Protein AF-A0A6N9A658-F1 (afdb_monomer_lite)

Radius of gyration: 34.64 Å; chains: 1; bounding box: 69×72×117 Å

Secondary structure (DSSP, 8-state):
---HHHHHHHHHHHHHHHHHHHHHHHHHHHHHHHHHHHHHHHHHHHHHHHHHH----HHHHHHHHHHHHHHHHHHHHH-TTS-HHHHHHHHHHHH--HHHHHHHHHHHTS-HHHHHHHHHHHHHHHHTTSEEEEETTTEEEEHHHHHHHHHTT-TTTHHHHHHHHHHHHTTHHHHTT------HHHHHHHHHHHHHHHHHHHHHHHHHHHHH--GGGGS---B-HHHHHHHHHHHHHHHHHHHHHHHHHHHHHHHHHTT-SS------------------------

Structure (mmCIF, N/CA/C/O backbone):
data_AF-A0A6N9A658-F1
#
_entry.id   AF-A0A6N9A658-F1
#
loop_
_atom_site.group_PDB
_atom_site.id
_atom_site.type_symbol
_atom_site.label_atom_id
_atom_site.label_alt_id
_atom_site.label_comp_id
_atom_site.label_asym_id
_atom_site.label_entity_id
_atom_site.label_seq_id
_atom_site.pdbx_PDB_ins_code
_atom_site.Cartn_x
_atom_site.Cartn_y
_atom_site.Cartn_z
_atom_site.occupancy
_atom_site.B_iso_or_equiv
_atom_site.auth_seq_id
_atom_site.auth_comp_id
_atom_site.auth_asym_id
_atom_site.auth_atom_id
_atom_site.pdbx_PDB_model_num
ATOM 1 N N . MET A 1 1 ? -16.869 13.526 83.483 1.00 59.81 1 MET A N 1
ATOM 2 C CA . MET A 1 1 ? -17.747 12.387 83.155 1.00 59.81 1 MET A CA 1
ATOM 3 C C . MET A 1 1 ? -18.056 12.516 81.674 1.00 59.81 1 MET A C 1
ATOM 5 O O . MET A 1 1 ? -18.751 13.449 81.303 1.00 59.81 1 MET A O 1
ATOM 9 N N . PHE A 1 2 ? -17.360 11.738 80.841 1.00 67.31 2 PHE A N 1
ATOM 10 C CA . PHE A 1 2 ? -17.483 11.790 79.380 1.00 67.31 2 PHE A CA 1
ATOM 11 C C . PHE A 1 2 ? -18.810 11.156 78.953 1.00 67.31 2 PHE A C 1
ATOM 13 O O . PHE A 1 2 ? -19.195 10.115 79.482 1.00 67.31 2 PHE A O 1
ATOM 20 N N . ASP A 1 3 ? -19.498 11.812 78.025 1.00 82.94 3 ASP A N 1
ATOM 21 C CA . ASP A 1 3 ? -20.809 11.429 77.500 1.00 82.94 3 ASP A CA 1
ATOM 22 C C . ASP A 1 3 ? -20.651 10.347 76.413 1.00 82.94 3 ASP A C 1
ATOM 24 O O . ASP A 1 3 ? -20.656 10.623 75.213 1.00 82.94 3 ASP A O 1
ATOM 28 N N . LEU A 1 4 ? -20.408 9.111 76.862 1.00 85.38 4 LEU A N 1
ATOM 29 C CA . LEU A 1 4 ? -20.178 7.927 76.022 1.00 85.38 4 LEU A CA 1
ATOM 30 C C . LEU A 1 4 ? -21.356 7.618 75.087 1.00 85.38 4 LEU A C 1
ATOM 32 O O . LEU A 1 4 ? -21.139 7.186 73.955 1.00 85.38 4 LEU A O 1
ATOM 36 N N . ASP A 1 5 ? -22.589 7.886 75.518 1.00 88.25 5 ASP A N 1
ATOM 37 C CA . ASP A 1 5 ? -23.784 7.627 74.709 1.00 88.25 5 ASP A CA 1
ATOM 38 C C . ASP A 1 5 ? -23.833 8.532 73.471 1.00 88.25 5 ASP A C 1
ATOM 40 O O . ASP A 1 5 ? -24.223 8.097 72.381 1.00 88.25 5 ASP A O 1
ATOM 44 N N . ARG A 1 6 ? -23.348 9.774 73.598 1.00 88.00 6 ARG A N 1
ATOM 45 C CA . ARG A 1 6 ? -23.250 10.710 72.475 1.00 88.00 6 ARG A CA 1
ATOM 46 C C . ARG A 1 6 ? -22.205 10.281 71.448 1.00 88.00 6 ARG A C 1
ATOM 48 O O . ARG A 1 6 ? -22.463 10.378 70.249 1.00 88.00 6 ARG A O 1
ATOM 55 N N . GLU A 1 7 ? -21.046 9.788 71.884 1.00 89.62 7 GLU A N 1
ATOM 56 C CA . GLU A 1 7 ? -20.011 9.303 70.960 1.00 89.62 7 GLU A CA 1
ATOM 57 C C . GLU A 1 7 ? -20.434 8.023 70.229 1.00 89.62 7 GLU A C 1
ATOM 59 O O . GLU A 1 7 ? -20.201 7.904 69.024 1.00 89.62 7 GLU A O 1
ATOM 64 N N . VAL A 1 8 ? -21.112 7.096 70.914 1.00 88.88 8 VAL A N 1
ATOM 65 C CA . VAL A 1 8 ? -21.649 5.872 70.294 1.00 88.88 8 VAL A CA 1
ATOM 66 C C . VAL A 1 8 ? -22.730 6.205 69.259 1.00 88.88 8 VAL A C 1
ATOM 68 O O . VAL A 1 8 ? -22.740 5.616 68.174 1.00 88.88 8 VAL A O 1
ATOM 71 N N . GLY A 1 9 ? -23.598 7.184 69.543 1.00 90.81 9 GLY A N 1
ATOM 72 C CA . GLY A 1 9 ? -24.589 7.681 68.583 1.00 90.81 9 GLY A CA 1
ATOM 73 C C . GLY A 1 9 ? -23.950 8.260 67.316 1.00 90.81 9 GLY A C 1
ATOM 74 O O . GLY A 1 9 ? -24.333 7.888 66.207 1.00 90.81 9 GLY A O 1
ATOM 75 N N . LEU A 1 10 ? -22.916 9.096 67.471 1.00 89.44 10 LEU A N 1
ATOM 76 C CA . LEU A 1 10 ? -22.177 9.688 66.346 1.00 89.44 10 LEU A CA 1
ATOM 77 C C . LEU A 1 10 ? -21.436 8.641 65.500 1.00 89.44 10 LEU A C 1
ATOM 79 O O . LEU A 1 10 ? -21.370 8.768 64.275 1.00 89.44 10 LEU A O 1
ATOM 83 N N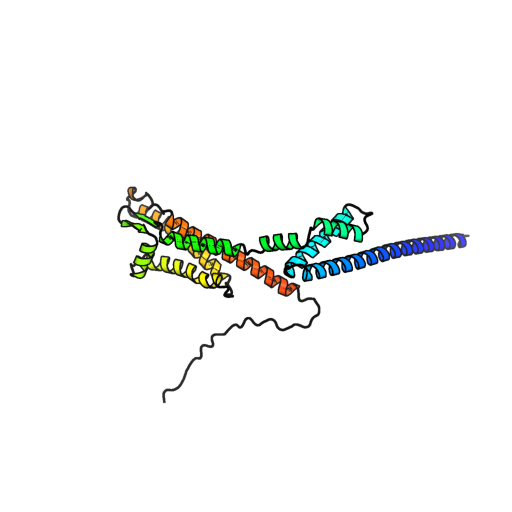 . TRP A 1 11 ? -20.883 7.600 66.129 1.00 92.00 11 TRP A N 1
ATOM 84 C CA . TRP A 1 11 ? -20.252 6.484 65.419 1.00 92.00 11 TRP A CA 1
ATOM 85 C C . TRP A 1 11 ? -21.253 5.686 64.587 1.00 92.00 11 TRP A C 1
ATOM 87 O O . TRP A 1 11 ? -20.975 5.390 63.423 1.00 92.00 11 TRP A O 1
ATOM 97 N N . ARG A 1 12 ? -22.428 5.384 65.152 1.00 92.69 12 ARG A N 1
ATOM 98 C CA . ARG A 1 12 ? -23.497 4.671 64.441 1.00 92.69 12 ARG A CA 1
ATOM 99 C C . ARG A 1 12 ? -23.997 5.471 63.240 1.00 92.69 12 ARG A C 1
ATOM 101 O O . ARG A 1 12 ? -24.069 4.931 62.142 1.00 92.69 12 ARG A O 1
ATOM 108 N N . GLU A 1 13 ? -24.240 6.767 63.416 1.00 90.56 13 GLU A N 1
ATOM 109 C CA . GLU A 1 13 ? -24.708 7.641 62.335 1.00 90.56 13 GLU A CA 1
ATOM 110 C C . GLU A 1 13 ? -23.678 7.762 61.197 1.00 90.56 13 GLU A C 1
ATOM 112 O O . GLU A 1 13 ? -24.029 7.760 60.015 1.00 90.56 13 GLU A O 1
ATOM 117 N N . ARG A 1 14 ? -22.380 7.816 61.531 1.00 90.38 14 ARG A N 1
ATOM 118 C CA . ARG A 1 14 ? -21.306 7.806 60.529 1.00 90.38 14 ARG A CA 1
ATOM 119 C C . ARG A 1 14 ? -21.274 6.484 59.761 1.00 90.38 14 ARG A C 1
ATOM 121 O O . ARG A 1 14 ? -21.151 6.516 58.541 1.00 90.38 14 ARG A O 1
ATOM 128 N N . GLN A 1 15 ? -21.411 5.356 60.457 1.00 91.12 15 GLN A N 1
ATOM 129 C CA . GLN A 1 15 ? -21.421 4.026 59.847 1.00 91.12 15 GLN A CA 1
ATOM 130 C C . GLN A 1 15 ? -22.640 3.817 58.932 1.00 91.12 15 GLN A C 1
ATOM 132 O O . GLN A 1 15 ? -22.510 3.247 57.846 1.00 91.12 15 GLN A O 1
ATOM 137 N N . GLU A 1 16 ? -23.814 4.306 59.329 1.00 91.69 16 GLU A N 1
ATOM 138 C CA . GLU A 1 16 ? -25.026 4.268 58.504 1.00 91.69 16 GLU A CA 1
ATOM 139 C C . GLU A 1 16 ? -24.868 5.126 57.242 1.00 91.69 16 GLU A C 1
ATOM 141 O O . GLU A 1 16 ? -25.140 4.645 56.140 1.00 91.69 16 GLU A O 1
ATOM 146 N N . ARG A 1 17 ? -24.321 6.347 57.357 1.00 89.00 17 ARG A N 1
ATOM 147 C CA . ARG A 1 17 ? -24.034 7.194 56.184 1.00 89.00 17 ARG A CA 1
ATOM 148 C C . ARG A 1 17 ? -23.035 6.554 55.226 1.00 89.00 17 ARG A C 1
ATOM 150 O O . ARG A 1 17 ? -23.269 6.575 54.022 1.00 89.00 17 ARG A O 1
ATOM 157 N N . THR A 1 18 ? -21.945 5.966 55.722 1.00 89.69 18 THR A N 1
ATOM 158 C CA . THR A 1 18 ? -20.964 5.296 54.850 1.00 89.69 18 THR A CA 1
ATOM 159 C C . THR A 1 18 ? -21.550 4.060 54.178 1.00 89.69 18 THR A C 1
ATOM 161 O O . THR A 1 18 ? -21.260 3.815 53.013 1.00 89.69 18 THR A O 1
ATOM 164 N N . SER A 1 19 ? -22.406 3.310 54.879 1.00 88.06 19 SER A N 1
ATOM 165 C CA . SER A 1 19 ? -23.077 2.134 54.311 1.00 88.06 19 SER A CA 1
ATOM 166 C C . SER A 1 19 ? -24.079 2.537 53.227 1.00 88.06 19 SER A C 1
ATOM 168 O O . SER A 1 19 ? -24.142 1.895 52.185 1.00 88.06 19 SER A O 1
ATOM 170 N N . SER A 1 20 ? -24.814 3.635 53.434 1.00 88.62 20 SER A N 1
ATOM 171 C CA . SER A 1 20 ? -25.736 4.185 52.435 1.00 88.62 20 SER A CA 1
ATOM 172 C C . SER A 1 20 ? -25.012 4.725 51.202 1.00 88.62 20 SER A C 1
ATOM 174 O O . SER A 1 20 ? -25.495 4.526 50.093 1.00 88.62 20 SER A O 1
ATOM 176 N N . LEU A 1 21 ? -23.874 5.404 51.380 1.00 90.50 21 LEU A N 1
ATOM 177 C CA . LEU A 1 21 ? -23.064 5.898 50.262 1.00 90.50 21 LEU A CA 1
ATOM 178 C C . LEU A 1 21 ? -22.463 4.740 49.460 1.00 90.50 21 LEU A C 1
ATOM 180 O O . LEU A 1 21 ? -22.563 4.738 48.239 1.00 90.50 21 LEU A O 1
ATOM 184 N N . ALA A 1 22 ? -21.920 3.727 50.141 1.00 90.69 22 ALA A N 1
ATOM 185 C CA . ALA A 1 22 ? -21.391 2.535 49.485 1.00 90.69 22 ALA A CA 1
ATOM 186 C C . ALA A 1 22 ? -22.483 1.757 48.732 1.00 90.69 22 ALA A C 1
ATOM 188 O O . ALA A 1 22 ? -22.237 1.259 47.639 1.00 90.69 22 ALA A O 1
ATOM 189 N N . ALA A 1 23 ? -23.698 1.669 49.286 1.00 90.25 23 ALA A N 1
ATOM 190 C CA . ALA A 1 23 ? -24.823 1.034 48.605 1.00 90.25 23 ALA A CA 1
ATOM 191 C C . ALA A 1 23 ? -25.229 1.787 47.326 1.00 90.25 23 ALA A C 1
ATOM 193 O O . ALA A 1 23 ? -25.488 1.145 46.314 1.00 90.25 23 ALA A O 1
ATOM 194 N N . ALA A 1 24 ? -25.238 3.124 47.354 1.00 89.88 24 ALA A N 1
ATOM 195 C CA . ALA A 1 24 ? -25.532 3.940 46.174 1.00 89.88 24 ALA A CA 1
ATOM 196 C C . ALA A 1 24 ? -24.444 3.819 45.089 1.00 89.88 24 ALA A C 1
ATOM 198 O O . ALA A 1 24 ? -24.766 3.691 43.913 1.00 89.88 24 ALA A O 1
ATOM 199 N N . GLU A 1 25 ? -23.165 3.796 45.478 1.00 91.38 25 GLU A N 1
ATOM 200 C CA . GLU A 1 25 ? -22.042 3.621 44.544 1.00 91.38 25 GLU A CA 1
ATOM 201 C C . GLU A 1 25 ? -22.055 2.233 43.877 1.00 91.38 25 GLU A C 1
ATOM 203 O O . GLU A 1 25 ? -21.763 2.103 42.688 1.00 91.38 25 GLU A O 1
ATOM 208 N N . LEU A 1 26 ? -22.433 1.186 44.621 1.00 91.44 26 LEU A N 1
ATOM 209 C CA . LEU A 1 26 ? -22.586 -0.164 44.073 1.00 91.44 26 LEU A CA 1
ATOM 210 C C . LEU A 1 26 ? -23.738 -0.266 43.065 1.00 91.44 26 LEU A C 1
ATOM 212 O O . LEU A 1 26 ? -23.572 -0.934 42.046 1.00 91.44 26 LEU A O 1
ATOM 216 N N . ASP A 1 27 ? -24.868 0.392 43.332 1.00 92.19 27 ASP A N 1
ATOM 217 C CA . ASP A 1 27 ? -26.024 0.428 42.425 1.00 92.19 27 ASP A CA 1
ATOM 218 C C . ASP A 1 27 ? -25.662 1.127 41.099 1.00 92.19 27 ASP A C 1
ATOM 220 O O . ASP A 1 27 ? -25.882 0.584 40.015 1.00 92.19 27 ASP A O 1
ATOM 224 N N . GLU A 1 28 ? -24.965 2.268 41.174 1.00 88.38 28 GLU A N 1
ATOM 225 C CA . GLU A 1 28 ? -24.474 3.001 39.998 1.00 88.38 28 GLU A CA 1
ATOM 226 C C . GLU A 1 28 ? -23.452 2.182 39.182 1.00 88.38 28 GLU A C 1
ATOM 228 O O . GLU A 1 28 ? -23.500 2.143 37.946 1.00 88.38 28 GLU A O 1
ATOM 233 N N . LEU A 1 29 ? -22.547 1.461 39.854 1.00 89.25 29 LEU A N 1
ATOM 234 C CA . LEU A 1 29 ? -21.606 0.544 39.203 1.00 89.25 29 LEU A CA 1
ATOM 235 C C . LEU A 1 29 ? -22.315 -0.630 38.516 1.00 89.25 29 LEU A C 1
ATOM 237 O O . LEU A 1 29 ? -21.930 -1.009 37.404 1.00 89.25 29 LEU A O 1
ATOM 241 N N . GLU A 1 30 ? -23.331 -1.218 39.150 1.00 90.94 30 GLU A N 1
ATOM 242 C CA . GLU A 1 30 ? -24.091 -2.327 38.574 1.00 90.94 30 GLU A CA 1
ATOM 243 C C . GLU A 1 30 ? -24.840 -1.889 37.309 1.00 90.94 30 GLU A C 1
ATOM 245 O O . GLU A 1 30 ? -24.779 -2.579 36.282 1.00 90.94 30 GLU A O 1
ATOM 250 N N . ASP A 1 31 ? -25.462 -0.712 37.333 1.00 87.62 31 ASP A N 1
ATOM 251 C CA . ASP A 1 31 ? -26.134 -0.137 36.170 1.00 87.62 31 ASP A CA 1
ATOM 252 C C . ASP A 1 31 ? -25.155 0.166 35.027 1.00 87.62 31 ASP A C 1
ATOM 254 O O . ASP A 1 31 ? -25.409 -0.197 33.869 1.00 87.62 31 ASP A O 1
ATOM 258 N N . HIS A 1 32 ? -23.978 0.721 35.330 1.00 84.81 32 HIS A N 1
ATOM 259 C CA . HIS A 1 32 ? -22.922 0.915 34.336 1.00 84.81 32 HIS A CA 1
ATOM 260 C C . HIS A 1 32 ? -22.432 -0.403 33.718 1.00 84.81 32 HIS A C 1
ATOM 262 O O . HIS A 1 32 ? -22.210 -0.478 32.501 1.00 84.81 32 HIS A O 1
ATOM 268 N N . LEU A 1 33 ? -22.278 -1.457 34.523 1.00 86.44 33 LEU A N 1
ATOM 269 C CA . LEU A 1 33 ? -21.881 -2.782 34.044 1.00 86.44 33 LEU A CA 1
ATOM 270 C C . LEU A 1 33 ? -22.956 -3.398 33.145 1.00 86.44 33 LEU A C 1
ATOM 272 O O . LEU A 1 33 ? -22.633 -3.878 32.053 1.00 86.44 33 LEU A O 1
ATOM 276 N N . ARG A 1 34 ? -24.232 -3.334 33.545 1.00 87.38 34 ARG A N 1
ATOM 277 C CA . ARG A 1 34 ? -25.363 -3.806 32.728 1.00 87.38 34 ARG A CA 1
ATOM 278 C C . ARG A 1 34 ? -25.412 -3.088 31.383 1.00 87.38 34 ARG A C 1
ATOM 280 O O . ARG A 1 34 ? -25.553 -3.739 30.343 1.00 87.38 34 ARG A O 1
ATOM 287 N N . ALA A 1 35 ? -25.214 -1.772 31.380 1.00 83.81 35 ALA A N 1
ATOM 288 C CA . ALA A 1 35 ? -25.211 -0.983 30.157 1.00 83.81 35 ALA A CA 1
ATOM 289 C C . ALA A 1 35 ? -24.049 -1.365 29.217 1.00 83.81 35 ALA A C 1
ATOM 291 O O . ALA A 1 35 ? -24.253 -1.532 28.010 1.00 83.81 35 ALA A O 1
ATOM 292 N N . ARG A 1 36 ? -22.841 -1.599 29.757 1.00 84.56 36 ARG A N 1
ATOM 293 C CA . ARG A 1 36 ? -21.686 -2.087 28.977 1.00 84.56 36 ARG A CA 1
ATOM 294 C C . ARG A 1 36 ? -21.906 -3.491 28.408 1.00 84.56 36 ARG A C 1
ATOM 296 O O . ARG A 1 36 ? -21.539 -3.749 27.261 1.00 84.56 36 ARG A O 1
ATOM 303 N N . VAL A 1 37 ? -22.506 -4.401 29.176 1.00 87.00 37 VAL A N 1
ATOM 304 C CA . VAL A 1 37 ? -22.827 -5.762 28.707 1.00 87.00 37 VAL A CA 1
ATOM 305 C C . VAL A 1 37 ? -23.816 -5.715 27.542 1.00 87.00 37 VAL A C 1
ATOM 307 O O . VAL A 1 37 ? -23.596 -6.379 26.525 1.00 87.00 37 VAL A O 1
ATOM 310 N N . ASN A 1 38 ? -24.857 -4.888 27.648 1.00 89.81 38 ASN A N 1
ATOM 311 C CA . ASN A 1 38 ? -25.836 -4.691 26.581 1.00 89.81 38 ASN A CA 1
ATOM 312 C C . ASN A 1 38 ? -25.178 -4.104 25.317 1.00 89.81 38 ASN A C 1
ATOM 314 O O . ASN A 1 38 ? -25.335 -4.653 24.225 1.00 89.81 38 ASN A O 1
ATOM 318 N N . LEU A 1 39 ? -24.334 -3.076 25.459 1.00 91.94 39 LEU A N 1
ATOM 319 C CA . LEU A 1 39 ? -23.579 -2.507 24.338 1.00 91.94 39 LEU A CA 1
ATOM 320 C C . LEU A 1 39 ? -22.729 -3.563 23.607 1.00 91.94 39 LEU A C 1
ATOM 322 O O . LEU A 1 39 ? -22.799 -3.671 22.381 1.00 91.94 39 LEU A O 1
ATOM 326 N N . ASN A 1 40 ? -21.975 -4.379 24.347 1.00 92.94 40 ASN A N 1
ATOM 327 C CA . ASN A 1 40 ? -21.148 -5.442 23.770 1.00 92.94 40 ASN A CA 1
ATOM 328 C C . ASN A 1 40 ? -21.979 -6.495 23.021 1.00 92.94 40 ASN A C 1
ATOM 330 O O . ASN A 1 40 ? -21.551 -6.988 21.975 1.00 92.94 40 ASN A O 1
ATOM 334 N N . ALA A 1 41 ? -23.169 -6.838 23.524 1.00 93.50 41 ALA A N 1
ATOM 335 C CA . ALA A 1 41 ? -24.089 -7.728 22.819 1.00 93.50 41 ALA A CA 1
ATOM 336 C C . ALA A 1 41 ? -24.551 -7.108 21.488 1.00 93.50 41 ALA A C 1
ATOM 338 O O . ALA A 1 41 ? -24.495 -7.760 20.446 1.00 93.50 41 ALA A O 1
ATOM 339 N N . ARG A 1 42 ? -24.900 -5.816 21.480 1.00 93.81 42 ARG A N 1
ATOM 340 C CA . ARG A 1 42 ? -25.345 -5.113 20.264 1.00 93.81 42 ARG A CA 1
ATOM 341 C C . ARG A 1 42 ? -24.241 -4.959 19.219 1.00 93.81 42 ARG A C 1
ATOM 343 O O . ARG A 1 42 ? -24.525 -5.075 18.024 1.00 93.81 42 ARG A O 1
ATOM 350 N N . ILE A 1 43 ? -23.001 -4.721 19.649 1.00 94.50 43 ILE A N 1
ATOM 351 C CA . ILE A 1 43 ? -21.827 -4.694 18.764 1.00 94.50 43 ILE A CA 1
ATOM 352 C C . ILE A 1 43 ? -21.632 -6.067 18.112 1.00 94.50 43 ILE A C 1
ATOM 354 O O . ILE A 1 43 ? -21.491 -6.149 16.892 1.00 94.50 43 ILE A O 1
ATOM 358 N N . ARG A 1 44 ? -21.719 -7.148 18.894 1.00 95.00 44 ARG A N 1
ATOM 359 C CA . ARG A 1 44 ? -21.608 -8.524 18.389 1.00 95.00 44 ARG A CA 1
ATOM 360 C C . ARG A 1 44 ? -22.695 -8.857 17.369 1.00 95.00 44 ARG A C 1
ATOM 362 O O . ARG A 1 44 ? -22.391 -9.381 16.300 1.00 95.00 44 ARG A O 1
ATOM 369 N N . ASP A 1 45 ? -23.942 -8.495 17.657 1.00 95.25 45 ASP A N 1
ATOM 370 C CA . ASP A 1 45 ? -25.062 -8.692 16.731 1.00 95.25 45 ASP A CA 1
ATOM 371 C C . ASP A 1 45 ? -24.879 -7.893 15.439 1.00 95.25 45 ASP A C 1
ATOM 373 O O . ASP A 1 45 ? -25.212 -8.352 14.345 1.00 95.25 45 ASP A O 1
ATOM 377 N N . TRP A 1 46 ? -24.366 -6.664 15.545 1.00 94.94 46 TRP A N 1
ATOM 378 C CA . TRP A 1 46 ? -24.036 -5.856 14.378 1.00 94.94 46 TRP A CA 1
ATOM 379 C C . TRP A 1 46 ? -22.937 -6.509 13.542 1.00 94.94 46 TRP A C 1
ATOM 381 O O . TRP A 1 46 ? -23.138 -6.653 12.336 1.00 94.94 46 TRP A O 1
ATOM 391 N N . ARG A 1 47 ? -21.855 -6.981 14.167 1.00 94.88 47 ARG A N 1
ATOM 392 C CA . ARG A 1 47 ? -20.763 -7.685 13.490 1.00 94.88 47 ARG A CA 1
ATOM 393 C C . ARG A 1 47 ? -21.275 -8.918 12.749 1.00 94.88 47 ARG A C 1
ATOM 395 O O . ARG A 1 47 ? -21.023 -9.062 11.557 1.00 94.88 47 ARG A O 1
ATOM 402 N N . GLN A 1 48 ? -22.084 -9.745 13.412 1.00 93.75 48 GLN A N 1
ATOM 403 C CA . GLN A 1 48 ? -22.652 -10.949 12.807 1.00 93.75 48 GLN A CA 1
ATOM 404 C C . GLN A 1 48 ? -23.560 -10.632 11.607 1.00 93.75 48 GLN A C 1
ATOM 406 O O . GLN A 1 48 ? -23.586 -11.383 10.632 1.00 93.75 48 GLN A O 1
ATOM 411 N N . ARG A 1 49 ? -24.305 -9.519 11.645 1.00 91.50 49 ARG A N 1
ATOM 412 C CA . ARG A 1 49 ? -25.064 -9.052 10.474 1.00 91.50 49 ARG A CA 1
ATOM 413 C C . ARG A 1 49 ? -24.139 -8.622 9.342 1.00 91.50 49 ARG A C 1
ATOM 415 O O . ARG A 1 49 ? -24.355 -9.046 8.212 1.00 91.50 49 ARG A O 1
ATOM 422 N N . GLN A 1 50 ? -23.093 -7.847 9.633 1.00 90.94 50 GLN A N 1
ATOM 423 C CA . GLN A 1 50 ? -22.136 -7.425 8.607 1.00 90.94 50 GLN A CA 1
ATOM 424 C C . GLN A 1 50 ? -21.435 -8.620 7.945 1.00 90.94 50 GLN A C 1
ATOM 426 O O . GLN A 1 50 ? -21.307 -8.637 6.723 1.00 90.94 50 GLN A O 1
ATOM 431 N N . GLU A 1 51 ? -21.063 -9.648 8.712 1.00 88.62 51 GLU A N 1
ATOM 432 C CA . GLU A 1 51 ? -20.488 -10.900 8.193 1.00 88.62 51 GLU A CA 1
ATOM 433 C C . GLU A 1 51 ? -21.419 -11.637 7.219 1.00 88.62 51 GLU A C 1
ATOM 435 O O . GLU A 1 51 ? -20.949 -12.287 6.287 1.00 88.62 51 GLU A O 1
ATOM 440 N N . ARG A 1 52 ? -22.740 -11.550 7.421 1.00 87.56 52 ARG A N 1
ATOM 441 C CA . ARG A 1 52 ? -23.739 -12.209 6.563 1.00 87.56 52 ARG A CA 1
ATOM 442 C C . ARG A 1 52 ? -24.121 -11.371 5.345 1.00 87.56 52 ARG A C 1
ATOM 444 O O . ARG A 1 52 ? -24.406 -11.929 4.290 1.00 87.56 52 ARG A O 1
ATOM 451 N N . GLU A 1 53 ? -24.185 -10.053 5.506 1.00 86.56 53 GLU A N 1
ATOM 452 C CA . GLU A 1 53 ? -24.739 -9.127 4.510 1.00 86.56 53 GLU A CA 1
ATOM 453 C C . GLU A 1 53 ? -23.677 -8.529 3.578 1.00 86.56 53 GLU A C 1
ATOM 455 O O . GLU A 1 53 ? -24.013 -8.026 2.505 1.00 86.56 53 GLU A O 1
ATOM 460 N N . THR A 1 54 ? -22.397 -8.569 3.956 1.00 83.31 54 THR A N 1
ATOM 461 C CA . THR A 1 54 ? -21.315 -7.930 3.198 1.00 83.31 54 THR A CA 1
ATOM 462 C C . THR A 1 54 ? -20.208 -8.914 2.830 1.00 83.31 54 THR A C 1
ATOM 464 O O . THR A 1 54 ? -19.978 -9.910 3.507 1.00 83.31 54 THR A O 1
ATOM 467 N N . ALA A 1 55 ? -19.473 -8.617 1.756 1.00 82.88 55 ALA A N 1
ATOM 468 C CA . ALA A 1 55 ? -18.281 -9.373 1.357 1.00 82.88 55 ALA A CA 1
ATOM 469 C C . ALA A 1 55 ? -17.000 -8.874 2.058 1.00 82.88 55 ALA A C 1
ATOM 471 O O . ALA A 1 55 ? -15.906 -8.992 1.500 1.00 82.88 55 ALA A O 1
ATOM 472 N N . LEU A 1 56 ? -17.141 -8.258 3.236 1.00 82.31 56 LEU A N 1
ATOM 473 C CA . LEU A 1 56 ? -16.016 -7.741 4.004 1.00 82.31 56 LEU A CA 1
ATOM 474 C C . LEU A 1 56 ? -15.167 -8.900 4.529 1.00 82.31 56 LEU A C 1
ATOM 476 O O . LEU A 1 56 ? -15.668 -9.930 4.980 1.00 82.31 56 LEU A O 1
ATOM 480 N N . SER A 1 57 ? -13.853 -8.731 4.470 1.00 79.75 57 SER A N 1
ATOM 481 C CA . SER A 1 57 ? -12.934 -9.640 5.143 1.00 79.75 57 SER A CA 1
ATOM 482 C C . SER A 1 57 ? -13.057 -9.489 6.668 1.00 79.75 57 SER A C 1
ATOM 484 O O . SER A 1 57 ? -13.357 -8.392 7.140 1.00 79.75 57 SER A O 1
ATOM 486 N N . PRO A 1 58 ? -12.751 -10.536 7.463 1.00 79.75 58 PRO A N 1
ATOM 487 C CA . PRO A 1 58 ? -12.769 -10.455 8.929 1.00 79.75 58 PRO A CA 1
ATOM 488 C C . PRO A 1 58 ? -11.992 -9.253 9.487 1.00 79.75 58 PRO A C 1
ATOM 490 O O . PRO A 1 58 ? -12.440 -8.596 10.413 1.00 79.75 58 PRO A O 1
ATOM 493 N N . ARG A 1 59 ? -10.883 -8.888 8.829 1.00 75.25 59 ARG A N 1
ATOM 494 C CA . ARG A 1 59 ? -10.088 -7.693 9.140 1.00 75.25 59 ARG A CA 1
ATOM 495 C C . ARG A 1 59 ? -10.879 -6.394 8.998 1.00 75.25 59 ARG A C 1
ATOM 497 O O . ARG A 1 59 ? -10.747 -5.500 9.822 1.00 75.25 59 ARG A O 1
ATOM 504 N N . GLU A 1 60 ? -11.577 -6.228 7.880 1.00 83.38 60 GLU A N 1
ATOM 505 C CA . GLU A 1 60 ? -12.316 -4.991 7.613 1.00 83.38 60 GLU A CA 1
ATOM 506 C C . GLU A 1 60 ? -13.469 -4.846 8.610 1.00 83.38 60 GLU A C 1
ATOM 508 O O . GLU A 1 60 ? -13.806 -3.734 8.995 1.00 83.38 60 GLU A O 1
ATOM 513 N N . LEU A 1 61 ? -14.012 -5.970 9.086 1.00 90.12 61 LEU A N 1
ATOM 514 C CA . LEU A 1 61 ? -14.985 -6.000 10.172 1.00 90.12 61 LEU A CA 1
ATOM 515 C C . LEU A 1 61 ? -14.379 -5.613 11.523 1.00 90.12 61 LEU A C 1
ATOM 517 O O . LEU A 1 61 ? -15.006 -4.829 12.224 1.00 90.12 61 LEU A O 1
ATOM 521 N N . ASP A 1 62 ? -13.176 -6.093 11.860 1.00 87.94 62 ASP A N 1
ATOM 522 C CA . ASP A 1 62 ? -12.457 -5.671 13.074 1.00 87.94 62 ASP A CA 1
ATOM 523 C C . ASP A 1 62 ? -12.201 -4.156 13.067 1.00 87.94 62 ASP A C 1
ATOM 525 O O . ASP A 1 62 ? -12.552 -3.455 14.010 1.00 87.94 62 ASP A O 1
ATOM 529 N N . GLU A 1 63 ? -11.661 -3.629 11.960 1.00 86.44 63 GLU A N 1
ATOM 530 C CA . GLU A 1 63 ? -11.379 -2.194 11.813 1.00 86.44 63 GLU A CA 1
ATOM 531 C C . GLU A 1 63 ? -12.672 -1.353 11.906 1.00 86.44 63 GLU A C 1
ATOM 533 O O . GLU A 1 63 ? -12.673 -0.263 12.482 1.00 86.44 63 GLU A O 1
ATOM 538 N N . LEU A 1 64 ? -13.795 -1.855 11.381 1.00 91.81 64 LEU A N 1
ATOM 539 C CA . LEU A 1 64 ? -15.092 -1.189 11.513 1.00 91.81 64 LEU A CA 1
ATOM 540 C C . LEU A 1 64 ? -15.688 -1.291 12.915 1.00 91.81 64 LEU A C 1
ATOM 542 O O . LEU A 1 64 ? -16.335 -0.342 13.356 1.00 91.81 64 LEU A O 1
ATOM 546 N N . GLU A 1 65 ? -15.487 -2.408 13.608 1.00 94.62 65 GLU A N 1
ATOM 547 C CA . GLU A 1 65 ? -15.901 -2.570 14.996 1.00 94.62 65 GLU A CA 1
ATOM 548 C C . GLU A 1 65 ? -15.155 -1.592 15.908 1.00 94.62 65 GLU A C 1
ATOM 550 O O . GLU A 1 65 ? -15.792 -0.900 16.704 1.00 94.62 65 GLU A O 1
ATOM 555 N N . ASP A 1 66 ? -13.836 -1.475 15.749 1.00 91.94 66 ASP A N 1
ATOM 556 C CA . ASP A 1 66 ? -13.011 -0.526 16.501 1.00 91.94 66 ASP A CA 1
ATOM 557 C C . ASP A 1 66 ? -13.468 0.915 16.257 1.00 91.94 66 ASP A C 1
ATOM 559 O O . ASP A 1 66 ? -13.646 1.693 17.198 1.00 91.94 66 ASP A O 1
ATOM 563 N N . HIS A 1 67 ? -13.734 1.273 14.997 1.00 91.81 67 HIS A N 1
ATOM 564 C CA . HIS A 1 67 ? -14.284 2.584 14.658 1.00 91.81 67 HIS A CA 1
ATOM 565 C C . HIS A 1 67 ? -15.677 2.815 15.245 1.00 91.81 67 HIS A C 1
ATOM 567 O O . HIS A 1 67 ? -15.969 3.923 15.701 1.00 91.81 67 HIS A O 1
ATOM 573 N N . LEU A 1 68 ? -16.534 1.793 15.256 1.00 95.00 68 LEU A N 1
ATOM 574 C CA . LEU A 1 68 ? -17.860 1.876 15.854 1.00 95.00 68 LEU A CA 1
ATOM 575 C C . LEU A 1 68 ? -17.764 2.100 17.367 1.00 95.00 68 LEU A C 1
ATOM 577 O O . LEU A 1 68 ? -18.446 2.984 17.876 1.00 95.00 68 LEU A O 1
ATOM 581 N N . ARG A 1 69 ? -16.896 1.360 18.066 1.00 95.12 69 ARG A N 1
ATOM 582 C CA . ARG A 1 69 ? -16.637 1.512 19.509 1.00 95.12 69 ARG A CA 1
ATOM 583 C C . ARG A 1 69 ? -16.108 2.904 19.838 1.00 95.12 69 ARG A C 1
ATOM 585 O O . ARG A 1 69 ? -16.725 3.606 20.629 1.00 95.12 69 ARG A O 1
ATOM 592 N N . ALA A 1 70 ? -15.061 3.345 19.141 1.00 93.00 70 ALA A N 1
ATOM 593 C CA . ALA A 1 70 ? -14.501 4.682 19.326 1.00 93.00 70 ALA A CA 1
ATOM 594 C C . ALA A 1 70 ? -15.543 5.783 19.079 1.00 93.00 70 ALA A C 1
ATOM 596 O O . ALA A 1 70 ? -15.539 6.815 19.748 1.00 93.00 70 ALA A O 1
ATOM 597 N N . ARG A 1 71 ? -16.464 5.574 18.126 1.00 94.19 71 ARG A N 1
ATOM 598 C CA . ARG A 1 71 ? -17.551 6.521 17.886 1.00 94.19 71 ARG A CA 1
ATOM 599 C C . ARG A 1 71 ? -18.604 6.482 18.989 1.00 94.19 71 ARG A C 1
ATOM 601 O O . ARG A 1 71 ? -19.074 7.545 19.361 1.00 94.19 71 ARG A O 1
ATOM 608 N N . VAL A 1 72 ? -18.967 5.310 19.510 1.00 95.00 72 VAL A N 1
ATOM 609 C CA . VAL A 1 72 ? -19.872 5.191 20.667 1.00 95.00 72 VAL A CA 1
ATOM 610 C C . VAL A 1 72 ? -19.314 5.955 21.861 1.00 95.00 72 VAL A C 1
ATOM 612 O O . VAL A 1 72 ? -20.032 6.779 22.422 1.00 95.00 72 VAL A O 1
ATOM 615 N N . ASP A 1 73 ? -18.044 5.721 22.191 1.00 93.00 73 ASP A N 1
ATOM 616 C CA . ASP A 1 73 ? -17.370 6.382 23.309 1.00 93.00 73 ASP A CA 1
ATOM 617 C C . ASP A 1 73 ? -17.380 7.906 23.121 1.00 93.00 73 ASP A C 1
ATOM 619 O O . ASP A 1 73 ? -17.796 8.637 24.016 1.00 93.00 73 ASP A O 1
ATOM 623 N N . LEU A 1 74 ? -17.061 8.383 21.913 1.00 93.69 74 LEU A N 1
ATOM 624 C CA . LEU A 1 74 ? -17.121 9.807 21.583 1.00 93.69 74 LEU A CA 1
ATOM 625 C C . LEU A 1 74 ? -18.535 10.398 21.722 1.00 93.69 74 LEU A C 1
ATOM 627 O O . LEU A 1 74 ? -18.683 11.503 22.233 1.00 93.69 74 LEU A O 1
ATOM 631 N N . GLU A 1 75 ? -19.585 9.710 21.259 1.00 94.56 75 GLU A N 1
ATOM 632 C CA . GLU A 1 75 ? -20.961 10.216 21.408 1.00 94.56 75 GLU A CA 1
ATOM 633 C C . GLU A 1 75 ? -21.392 10.270 22.887 1.00 94.56 75 GLU A C 1
ATOM 635 O O . GLU A 1 75 ? -22.133 11.175 23.271 1.00 94.56 75 GLU A O 1
ATOM 640 N N . MET A 1 76 ? -20.910 9.343 23.723 1.00 93.12 76 MET A N 1
ATOM 641 C CA . MET A 1 76 ? -21.147 9.357 25.173 1.00 93.12 76 MET A CA 1
ATOM 642 C C . MET A 1 76 ? -20.372 10.477 25.881 1.00 93.12 76 MET A C 1
ATOM 644 O O . MET A 1 76 ? -20.917 11.124 26.772 1.00 93.12 76 MET A O 1
ATOM 648 N N . GLU A 1 77 ? -19.132 10.748 25.468 1.00 93.00 77 GLU A N 1
ATOM 649 C CA . GLU A 1 77 ? -18.334 11.872 25.977 1.00 93.00 77 GLU A CA 1
ATOM 650 C C . GLU A 1 77 ? -18.959 13.226 25.623 1.00 93.00 77 GLU A C 1
ATOM 652 O O . GLU A 1 77 ? -18.991 14.142 26.446 1.00 93.00 77 GLU A O 1
ATOM 657 N N . LEU A 1 78 ? -19.485 13.357 24.401 1.00 94.12 78 LEU A N 1
ATOM 658 C CA . LEU A 1 78 ? -20.143 14.579 23.941 1.00 94.12 78 LEU A CA 1
ATOM 659 C C . LEU A 1 78 ? -21.491 14.820 24.627 1.00 94.12 78 LEU A C 1
ATOM 661 O O . LEU A 1 78 ? -21.933 15.968 24.705 1.00 94.12 78 LEU A O 1
ATOM 665 N N . ASN A 1 79 ? -22.166 13.765 25.090 1.00 92.94 79 ASN A N 1
ATOM 666 C CA . ASN A 1 79 ? -23.495 13.875 25.674 1.00 92.94 79 ASN A CA 1
ATOM 667 C C . ASN A 1 79 ? -23.671 12.900 26.858 1.00 92.94 79 ASN A C 1
ATOM 669 O O . ASN A 1 79 ? -24.149 11.781 26.669 1.00 92.94 79 ASN A O 1
ATOM 673 N N . PRO A 1 80 ? -23.338 13.322 28.096 1.00 86.69 80 PRO A N 1
ATOM 674 C CA . PRO A 1 80 ? -23.294 12.439 29.269 1.00 86.69 80 PRO A CA 1
ATOM 675 C C . PRO A 1 80 ? -24.641 11.817 29.658 1.00 86.69 80 PRO A C 1
ATOM 677 O O . PRO A 1 80 ? -24.686 10.805 30.347 1.00 86.69 80 PRO A O 1
ATOM 680 N N . VAL A 1 81 ? -25.751 12.429 29.231 1.00 89.88 81 VAL A N 1
ATOM 681 C CA . VAL A 1 81 ? -27.121 11.956 29.509 1.00 89.88 81 VAL A CA 1
ATOM 682 C C . VAL A 1 81 ? -27.551 10.873 28.506 1.00 89.88 81 VAL A C 1
ATOM 684 O O . VAL A 1 81 ? -28.603 10.249 28.645 1.00 89.88 81 VAL A O 1
ATOM 687 N N . LEU A 1 82 ? -26.756 10.641 27.460 1.00 90.12 82 LEU A N 1
ATOM 688 C CA . LEU A 1 82 ? -27.093 9.716 26.393 1.00 90.12 82 LEU A CA 1
ATOM 689 C C . LEU A 1 82 ? -26.893 8.269 26.850 1.00 90.12 82 LEU A C 1
ATOM 691 O O . LEU A 1 82 ? -25.783 7.835 27.156 1.00 90.12 82 LEU A O 1
ATOM 695 N N . ALA A 1 83 ? -27.972 7.486 26.826 1.00 89.88 83 ALA A N 1
ATOM 696 C CA . ALA A 1 83 ? -27.880 6.057 27.091 1.00 89.88 83 ALA A CA 1
ATOM 697 C C . ALA A 1 83 ? -26.946 5.376 26.062 1.00 89.88 83 ALA A C 1
ATOM 699 O O . ALA A 1 83 ? -27.040 5.686 24.865 1.00 89.88 83 ALA A O 1
ATOM 700 N N . PRO A 1 84 ? -26.114 4.390 26.458 1.00 90.94 84 PRO A N 1
ATOM 701 C CA . PRO A 1 84 ? -25.181 3.710 25.545 1.00 90.94 84 PRO A CA 1
ATOM 702 C C . PRO A 1 84 ? -25.851 3.113 24.301 1.00 90.94 84 PRO A C 1
ATOM 704 O O . PRO A 1 84 ? -25.277 3.038 23.215 1.00 90.94 84 PRO A O 1
ATOM 707 N N . GLU A 1 85 ? -27.116 2.722 24.427 1.00 90.75 85 GLU A N 1
ATOM 708 C CA . GLU A 1 85 ? -27.918 2.185 23.332 1.00 90.75 85 GLU A CA 1
ATOM 709 C C . GLU A 1 85 ? -28.249 3.232 22.263 1.00 90.75 85 GLU A C 1
ATOM 711 O O . GLU A 1 85 ? -28.300 2.907 21.068 1.00 90.75 85 GLU A O 1
ATOM 716 N N . GLN A 1 86 ? -28.474 4.475 22.689 1.00 92.81 86 GLN A N 1
ATOM 717 C CA . GLN A 1 86 ? -28.724 5.611 21.811 1.00 92.81 86 GLN A CA 1
ATOM 718 C C . GLN A 1 86 ? -27.415 6.066 21.163 1.00 92.81 86 GLN A C 1
ATOM 720 O O . GLN A 1 86 ? -27.386 6.246 19.945 1.00 92.81 86 GLN A O 1
ATOM 725 N N . ALA A 1 87 ? -26.322 6.124 21.933 1.00 94.12 87 ALA A N 1
ATOM 726 C CA . ALA A 1 87 ? -24.977 6.380 21.415 1.00 94.12 87 ALA A CA 1
ATOM 727 C C . ALA A 1 87 ? -24.606 5.386 20.303 1.00 94.12 87 ALA A C 1
ATOM 729 O O . ALA A 1 87 ? -24.227 5.785 19.203 1.00 94.12 87 ALA A O 1
ATOM 730 N N . PHE A 1 88 ? -24.844 4.090 20.523 1.00 95.19 88 PHE A N 1
ATOM 731 C CA . PHE A 1 88 ? -24.675 3.055 19.502 1.00 95.19 88 PHE A CA 1
ATOM 732 C C . PHE A 1 88 ? -25.553 3.262 18.268 1.00 95.19 88 PHE A C 1
ATOM 734 O O . PHE A 1 88 ? -25.091 3.074 17.142 1.00 95.19 88 PHE A O 1
ATOM 741 N N . ALA A 1 89 ? -26.817 3.651 18.444 1.00 94.00 89 ALA A N 1
ATOM 742 C CA . ALA A 1 89 ? -27.706 3.898 17.314 1.00 94.00 89 ALA A CA 1
ATOM 743 C C . ALA A 1 89 ? -27.219 5.074 16.449 1.00 94.00 89 ALA A C 1
ATOM 745 O O . ALA A 1 89 ? -27.251 4.970 15.219 1.00 94.00 89 ALA A O 1
ATOM 746 N N . ILE A 1 90 ? -26.733 6.148 17.080 1.00 94.12 90 ILE A N 1
ATOM 747 C CA . ILE A 1 90 ? -26.150 7.317 16.411 1.00 94.12 90 ILE A CA 1
ATOM 748 C C . ILE A 1 90 ? -24.844 6.929 15.714 1.00 94.12 90 ILE A C 1
ATOM 750 O O . ILE A 1 90 ? -24.711 7.147 14.510 1.00 94.12 90 ILE A O 1
ATOM 754 N N . ALA A 1 91 ? -23.923 6.273 16.423 1.00 94.19 91 ALA A N 1
ATOM 755 C CA . ALA A 1 91 ? -22.644 5.821 15.882 1.00 94.19 91 ALA A CA 1
ATOM 756 C C . ALA A 1 91 ? -22.830 4.903 14.663 1.00 94.19 91 ALA A C 1
ATOM 758 O O . ALA A 1 91 ? -22.220 5.124 13.617 1.00 94.19 91 ALA A O 1
ATOM 759 N N . ARG A 1 92 ? -23.749 3.932 14.745 1.00 93.75 92 ARG A N 1
ATOM 760 C CA . ARG A 1 92 ? -24.094 3.045 13.625 1.00 93.75 92 ARG A CA 1
ATOM 761 C C . ARG A 1 92 ? -24.677 3.814 12.439 1.00 93.75 92 ARG A C 1
ATOM 763 O O . ARG A 1 92 ? -24.345 3.508 11.299 1.00 93.75 92 ARG A O 1
ATOM 770 N N . ARG A 1 93 ? -25.549 4.797 12.687 1.00 92.31 93 ARG A N 1
ATOM 771 C CA . ARG A 1 93 ? -26.133 5.635 11.627 1.00 92.31 93 ARG A CA 1
ATOM 772 C C . ARG A 1 93 ? -25.064 6.477 10.929 1.00 92.31 93 ARG A C 1
ATOM 774 O O . ARG A 1 93 ? -25.111 6.609 9.711 1.00 92.31 93 ARG A O 1
ATOM 781 N N . ASN A 1 94 ? -24.100 6.988 11.692 1.00 89.00 94 ASN A N 1
ATOM 782 C CA . ASN A 1 94 ? -22.977 7.773 11.185 1.00 89.00 94 ASN A CA 1
ATOM 783 C C . ASN A 1 94 ? -21.966 6.922 10.401 1.00 89.00 94 ASN A C 1
ATOM 785 O O . ASN A 1 94 ? -21.352 7.433 9.469 1.00 89.00 94 ASN A O 1
ATOM 789 N N . LEU A 1 95 ? -21.820 5.633 10.736 1.00 88.12 95 LEU A N 1
ATOM 790 C CA . LEU A 1 95 ? -20.977 4.697 9.983 1.00 88.12 95 LEU A CA 1
ATOM 791 C C . LEU A 1 95 ? -21.465 4.511 8.531 1.00 88.12 95 LEU A C 1
ATOM 793 O O . LEU A 1 95 ? -20.652 4.312 7.632 1.00 88.12 95 LEU A O 1
ATOM 797 N N . GLY A 1 96 ? -22.779 4.613 8.297 1.00 86.44 96 GLY A N 1
ATOM 798 C CA . GLY A 1 96 ? -23.405 4.504 6.977 1.00 86.44 96 GLY A CA 1
ATOM 799 C C . GLY A 1 96 ? -23.971 3.115 6.654 1.00 86.44 96 GLY A C 1
ATOM 800 O O . GLY A 1 96 ? -23.989 2.208 7.486 1.00 86.44 96 GLY A O 1
ATOM 801 N N . GLU A 1 97 ? -24.491 2.959 5.433 1.00 82.19 97 GLU A N 1
ATOM 802 C CA . GLU A 1 97 ? -25.114 1.711 4.978 1.00 82.19 97 GLU A CA 1
ATOM 803 C C . GLU A 1 97 ? -24.054 0.624 4.685 1.00 82.19 97 GLU A C 1
ATOM 805 O O . GLU A 1 97 ? -23.091 0.902 3.960 1.00 82.19 97 GLU 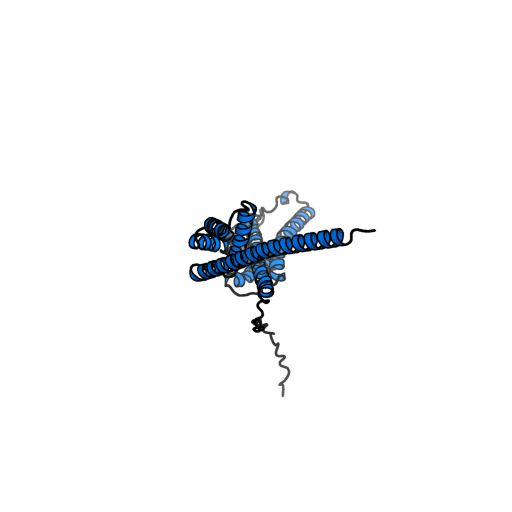A O 1
ATOM 810 N N . PRO A 1 98 ? -24.235 -0.624 5.162 1.00 75.25 98 PRO A N 1
ATOM 811 C CA . PRO A 1 98 ? -23.298 -1.744 4.973 1.00 75.25 98 PRO A CA 1
ATOM 812 C C . PRO A 1 98 ? -22.798 -1.930 3.536 1.00 75.25 98 PRO A C 1
ATOM 814 O O . PRO A 1 98 ? -21.612 -2.155 3.282 1.00 75.25 98 PRO A O 1
ATOM 817 N N . VAL A 1 99 ? -23.702 -1.782 2.567 1.00 68.25 99 VAL A N 1
ATOM 818 C CA . VAL A 1 99 ? -23.393 -1.937 1.142 1.00 68.25 99 VAL A CA 1
ATOM 819 C C . VAL A 1 99 ? -22.471 -0.816 0.655 1.00 68.25 99 VAL A C 1
ATOM 821 O O . VAL A 1 99 ? -21.520 -1.082 -0.085 1.00 68.25 99 VAL A O 1
ATOM 824 N N . ALA A 1 100 ? -22.689 0.421 1.108 1.00 79.19 100 ALA A N 1
ATOM 825 C CA . ALA A 1 100 ? -21.835 1.559 0.778 1.00 79.19 100 ALA A CA 1
ATOM 826 C C . ALA A 1 100 ? -20.428 1.401 1.380 1.00 79.19 100 ALA A C 1
ATOM 828 O O . ALA A 1 100 ? -19.440 1.595 0.668 1.00 79.19 100 ALA A O 1
ATOM 829 N N . LEU A 1 101 ? -20.335 0.948 2.636 1.00 77.56 101 LEU A N 1
ATOM 830 C CA . LEU A 1 101 ? -19.064 0.601 3.281 1.00 77.56 101 LEU A CA 1
ATOM 831 C C . LEU A 1 101 ? -18.318 -0.476 2.491 1.00 77.56 101 LEU A C 1
ATOM 833 O O . LEU A 1 101 ? -17.166 -0.270 2.114 1.00 77.56 101 LEU A O 1
ATOM 837 N N . SER A 1 102 ? -18.981 -1.583 2.143 1.00 73.81 102 SER A N 1
ATOM 838 C CA . SER A 1 102 ? -18.354 -2.668 1.376 1.00 73.81 102 SER A CA 1
ATOM 839 C C . SER A 1 102 ? -17.772 -2.194 0.037 1.00 73.81 102 SER A C 1
ATOM 841 O O . SER A 1 102 ? -16.704 -2.643 -0.381 1.00 73.81 102 SER A O 1
ATOM 843 N N . LYS A 1 103 ? -18.424 -1.227 -0.621 1.00 75.50 103 LYS A N 1
ATOM 844 C CA . LYS A 1 103 ? -17.971 -0.650 -1.890 1.00 75.50 103 LYS A CA 1
ATOM 845 C C . LYS A 1 103 ? -16.743 0.244 -1.712 1.00 75.50 103 LYS A C 1
ATOM 847 O O . LYS A 1 103 ? -15.822 0.175 -2.532 1.00 75.50 103 LYS A O 1
ATOM 852 N N . GLU A 1 104 ? -16.702 1.053 -0.656 1.00 77.12 104 GLU A N 1
ATOM 853 C CA . GLU A 1 104 ? -15.537 1.884 -0.327 1.00 77.12 104 GLU A CA 1
ATOM 854 C C . GLU A 1 104 ? -14.342 1.030 0.124 1.00 77.12 104 GLU A C 1
ATOM 856 O O . GLU A 1 104 ? -13.224 1.241 -0.355 1.00 77.12 104 GLU A O 1
ATOM 861 N N . PHE A 1 105 ? -14.571 -0.017 0.921 1.00 73.12 105 PHE A N 1
ATOM 862 C CA . PHE A 1 105 ? -13.533 -0.986 1.285 1.00 73.12 105 PHE A CA 1
ATOM 863 C C . PHE A 1 105 ? -13.042 -1.783 0.077 1.00 73.12 105 PHE A C 1
ATOM 865 O O . PHE A 1 105 ? -11.837 -1.896 -0.124 1.00 73.12 105 PHE A O 1
ATOM 872 N N . ALA A 1 106 ? -13.917 -2.208 -0.837 1.00 69.25 106 ALA A N 1
ATOM 873 C CA . ALA A 1 106 ? -13.497 -2.842 -2.090 1.00 69.25 106 ALA A CA 1
ATOM 874 C C . ALA A 1 106 ? -12.659 -1.901 -2.981 1.00 69.25 106 ALA A C 1
ATOM 876 O O . ALA A 1 106 ? -11.757 -2.340 -3.706 1.00 69.25 106 ALA A O 1
ATOM 877 N N . LYS A 1 107 ? -12.926 -0.590 -2.935 1.00 68.25 107 LYS A N 1
ATOM 878 C CA . LYS A 1 107 ? -12.154 0.436 -3.650 1.00 68.25 107 LYS A CA 1
ATOM 879 C C . LYS A 1 107 ? -10.794 0.682 -2.993 1.00 68.25 107 LYS A C 1
ATOM 881 O O . LYS A 1 107 ? -9.795 0.792 -3.713 1.00 68.25 107 LYS A O 1
ATOM 886 N N . ALA A 1 108 ? -10.740 0.712 -1.663 1.00 63.97 108 ALA A N 1
ATOM 887 C CA . ALA A 1 108 ? -9.514 0.839 -0.876 1.00 63.97 108 ALA A CA 1
ATOM 888 C C . ALA A 1 108 ? -8.645 -0.434 -0.923 1.00 63.97 108 ALA A C 1
ATOM 890 O O . ALA A 1 108 ? -7.418 -0.347 -0.992 1.00 63.97 108 ALA A O 1
ATOM 891 N N . GLY A 1 109 ? -9.288 -1.601 -0.980 1.00 60.31 109 GLY A N 1
ATOM 892 C CA . GLY A 1 109 ? -8.699 -2.937 -0.978 1.00 60.31 109 GLY A CA 1
ATOM 893 C C . GLY A 1 109 ? -8.131 -3.378 -2.324 1.00 60.31 109 GLY A C 1
ATOM 894 O O . GLY A 1 109 ? -7.477 -4.420 -2.403 1.00 60.31 109 GLY A O 1
ATOM 895 N N . ARG A 1 110 ? -8.300 -2.592 -3.403 1.00 66.56 110 ARG A N 1
ATOM 896 C CA . ARG A 1 110 ? -7.557 -2.854 -4.644 1.00 66.56 110 ARG A CA 1
ATOM 897 C C . ARG A 1 110 ? -6.065 -2.680 -4.351 1.00 66.56 110 ARG A C 1
ATOM 899 O O . ARG A 1 110 ? -5.636 -1.552 -4.105 1.00 66.56 110 ARG A O 1
ATOM 906 N N . PRO A 1 111 ? -5.254 -3.751 -4.432 1.00 74.12 111 PRO A N 1
ATOM 907 C CA . PRO A 1 111 ? -3.856 -3.697 -4.037 1.00 74.12 111 PRO A CA 1
ATOM 908 C C . PRO A 1 111 ? -3.124 -2.635 -4.856 1.00 74.12 111 PRO A C 1
ATOM 910 O O . PRO A 1 111 ? -2.869 -2.826 -6.050 1.00 74.12 111 PRO A O 1
ATOM 913 N N . ARG A 1 112 ? -2.783 -1.510 -4.213 1.00 82.94 112 ARG A N 1
ATOM 914 C CA . ARG A 1 112 ? -2.097 -0.378 -4.860 1.00 82.94 112 ARG A CA 1
ATOM 915 C C . ARG A 1 112 ? -0.810 -0.841 -5.539 1.00 82.94 112 ARG A C 1
ATOM 917 O O . ARG A 1 112 ? -0.490 -0.363 -6.624 1.00 82.94 112 ARG A O 1
ATOM 924 N N . TRP A 1 113 ? -0.136 -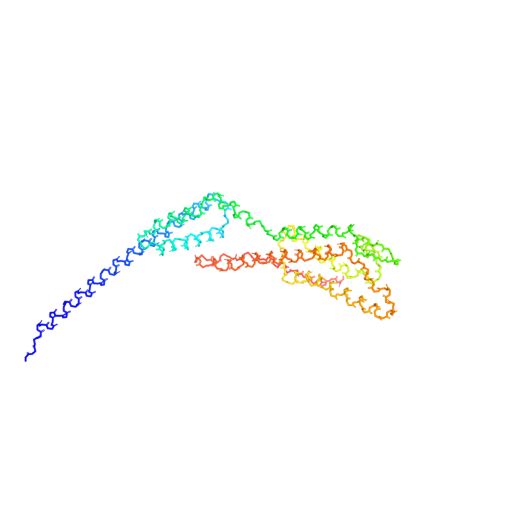1.842 -4.964 1.00 87.81 113 TRP A N 1
ATOM 925 C CA . TRP A 1 113 ? 1.063 -2.447 -5.538 1.00 87.81 113 TRP A CA 1
ATOM 926 C C . TRP A 1 113 ? 0.862 -2.991 -6.955 1.00 87.81 113 TRP A C 1
ATOM 928 O O . TRP A 1 113 ? 1.776 -2.882 -7.763 1.00 87.81 113 TRP A O 1
ATOM 938 N N . ARG A 1 114 ? -0.317 -3.528 -7.306 1.00 87.94 114 ARG A N 1
ATOM 939 C CA . ARG A 1 114 ? -0.548 -4.056 -8.661 1.00 87.94 114 ARG A CA 1
ATOM 940 C C . ARG A 1 114 ? -0.522 -2.961 -9.714 1.00 87.94 114 ARG A C 1
ATOM 942 O O . ARG A 1 114 ? 0.008 -3.193 -10.790 1.00 87.94 114 ARG A O 1
ATOM 949 N N . ARG A 1 115 ? -1.067 -1.778 -9.406 1.00 90.50 115 ARG A N 1
ATOM 950 C CA . ARG A 1 115 ? -1.057 -0.641 -10.339 1.00 90.50 115 ARG A CA 1
ATOM 951 C C . ARG A 1 115 ? 0.369 -0.179 -10.613 1.00 90.50 115 ARG A C 1
ATOM 953 O O . ARG A 1 115 ? 0.738 -0.041 -11.767 1.00 90.50 115 ARG A O 1
ATOM 960 N N . TRP A 1 116 ? 1.174 -0.028 -9.562 1.00 92.44 116 TRP A N 1
ATOM 961 C CA . TRP A 1 116 ? 2.590 0.329 -9.685 1.00 92.44 116 TRP A CA 1
ATOM 962 C C . TRP A 1 116 ? 3.407 -0.739 -10.413 1.00 92.44 116 TRP A C 1
ATOM 964 O O . TRP A 1 116 ? 4.255 -0.404 -11.232 1.00 92.44 116 TRP A O 1
ATOM 974 N N . LEU A 1 117 ? 3.124 -2.021 -10.167 1.00 91.06 117 LEU A N 1
ATOM 975 C CA . LEU A 1 117 ? 3.803 -3.118 -10.852 1.00 91.06 117 LEU A CA 1
ATOM 976 C C . LEU A 1 117 ? 3.469 -3.128 -12.347 1.00 91.06 117 LEU A C 1
ATOM 978 O O . LEU A 1 117 ? 4.375 -3.214 -13.166 1.00 91.06 117 LEU A O 1
ATOM 982 N N . LEU A 1 118 ? 2.185 -3.001 -12.699 1.00 91.88 118 LEU A N 1
ATOM 983 C CA . LEU A 1 118 ? 1.735 -2.923 -14.091 1.00 91.88 118 LEU A CA 1
ATOM 984 C C . LEU A 1 118 ? 2.291 -1.684 -14.796 1.00 91.88 118 LEU A C 1
ATOM 986 O O . LEU A 1 118 ? 2.752 -1.799 -15.924 1.00 91.88 118 LEU A O 1
ATOM 990 N N . ALA A 1 119 ? 2.298 -0.527 -14.128 1.00 94.19 119 ALA A N 1
ATOM 991 C CA . ALA A 1 119 ? 2.901 0.692 -14.658 1.00 94.19 119 ALA A CA 1
ATOM 992 C C . ALA A 1 119 ? 4.403 0.504 -14.916 1.00 94.19 119 ALA A C 1
ATOM 994 O O . ALA A 1 119 ? 4.878 0.831 -15.997 1.00 94.19 119 ALA A O 1
ATOM 995 N N . GLY A 1 120 ? 5.130 -0.099 -13.970 1.00 93.56 120 GLY A N 1
ATOM 996 C CA . GLY A 1 120 ? 6.541 -0.428 -14.147 1.00 93.56 120 GLY A CA 1
ATOM 997 C C . GLY A 1 120 ? 6.780 -1.345 -15.348 1.00 93.56 120 GLY A C 1
ATOM 998 O O . GLY A 1 120 ? 7.604 -1.033 -16.197 1.00 93.56 120 GLY A O 1
ATOM 999 N N . TRP A 1 121 ? 6.008 -2.423 -15.487 1.00 94.69 121 TRP A N 1
ATOM 1000 C CA . TRP A 1 121 ? 6.105 -3.325 -16.642 1.00 94.69 121 TRP A CA 1
ATOM 1001 C C . TRP A 1 121 ? 5.742 -2.656 -17.973 1.00 94.69 121 TRP A C 1
ATOM 1003 O O . TRP A 1 121 ? 6.410 -2.899 -18.974 1.00 94.69 121 TRP A O 1
ATOM 1013 N N . ALA A 1 122 ? 4.725 -1.793 -17.990 1.00 95.12 122 ALA A N 1
ATOM 1014 C CA . ALA A 1 122 ? 4.351 -1.034 -19.179 1.00 95.12 122 ALA A CA 1
ATOM 1015 C C . ALA A 1 122 ? 5.461 -0.057 -19.597 1.00 95.12 122 ALA A C 1
ATOM 1017 O O . ALA A 1 122 ? 5.816 -0.009 -20.771 1.00 95.12 122 ALA A O 1
ATOM 1018 N N . MET A 1 123 ? 6.058 0.664 -18.641 1.00 95.50 123 MET A N 1
ATOM 1019 C CA . MET A 1 123 ? 7.210 1.537 -18.896 1.00 95.50 123 MET A CA 1
ATOM 1020 C C . MET A 1 123 ? 8.415 0.742 -19.402 1.00 95.50 123 MET A C 1
ATOM 1022 O O . MET A 1 123 ? 9.046 1.141 -20.374 1.00 95.50 123 MET A O 1
ATOM 1026 N N . TYR A 1 124 ? 8.704 -0.408 -18.791 1.00 93.56 124 TYR A N 1
ATOM 1027 C CA . TYR A 1 124 ? 9.782 -1.286 -19.238 1.00 93.56 124 TYR A CA 1
ATOM 1028 C C . TYR A 1 124 ? 9.554 -1.788 -20.669 1.00 93.56 124 TYR A C 1
ATOM 1030 O O . TYR A 1 124 ? 10.476 -1.768 -21.472 1.00 93.56 124 TYR A O 1
ATOM 1038 N N . GLY A 1 125 ? 8.331 -2.189 -21.026 1.00 93.69 125 GLY A N 1
ATOM 1039 C CA . GLY A 1 125 ? 8.004 -2.562 -22.404 1.00 93.69 125 GLY A CA 1
ATOM 1040 C C . GLY A 1 125 ? 8.131 -1.384 -23.374 1.00 93.69 125 GLY A C 1
ATOM 1041 O O . GLY A 1 125 ? 8.700 -1.531 -24.451 1.00 93.69 125 GLY A O 1
ATOM 1042 N N . ALA A 1 126 ? 7.666 -0.196 -22.980 1.00 94.44 126 ALA A N 1
ATOM 1043 C CA . ALA A 1 126 ? 7.776 1.011 -23.796 1.00 94.44 126 ALA A CA 1
ATOM 1044 C C . ALA A 1 126 ? 9.238 1.414 -24.047 1.00 94.44 126 ALA A C 1
ATOM 1046 O O . ALA A 1 126 ? 9.576 1.825 -25.155 1.00 94.44 126 ALA A O 1
ATOM 1047 N N . SER A 1 127 ? 10.127 1.246 -23.060 1.00 92.25 127 SER A N 1
ATOM 1048 C CA . SER A 1 127 ? 11.536 1.627 -23.205 1.00 92.25 127 SER A CA 1
ATOM 1049 C C . SER A 1 127 ? 12.292 0.818 -24.261 1.00 92.25 127 SER A C 1
ATOM 1051 O O . SER A 1 127 ? 13.353 1.253 -24.691 1.00 92.25 127 SER A O 1
ATOM 1053 N N . TRP A 1 128 ? 11.769 -0.331 -24.703 1.00 91.00 128 TRP A N 1
ATOM 1054 C CA . TRP A 1 128 ? 12.372 -1.113 -25.790 1.00 91.00 128 TRP A CA 1
ATOM 1055 C C . TRP A 1 128 ? 12.247 -0.420 -27.149 1.00 91.00 128 TRP A C 1
ATOM 1057 O O . TRP A 1 128 ? 13.090 -0.619 -28.019 1.00 91.00 128 TRP A O 1
ATOM 1067 N N . PHE A 1 129 ? 11.215 0.401 -27.325 1.00 93.19 129 PHE A N 1
ATOM 1068 C CA . PHE A 1 129 ? 10.915 1.080 -28.589 1.00 93.19 129 PHE A CA 1
ATOM 1069 C C . PHE A 1 129 ? 11.315 2.555 -28.580 1.00 93.19 129 PHE A C 1
ATOM 1071 O O . PHE A 1 129 ? 11.200 3.239 -29.591 1.00 93.19 129 PHE A O 1
ATOM 1078 N N . LEU A 1 130 ? 11.758 3.063 -27.431 1.00 91.69 130 LEU A N 1
ATOM 1079 C CA . LEU A 1 130 ? 12.224 4.432 -27.299 1.00 91.69 130 LEU A CA 1
ATOM 1080 C C . LEU A 1 130 ? 13.734 4.507 -27.566 1.00 91.69 130 LEU A C 1
ATOM 1082 O O . LEU A 1 130 ? 14.457 3.551 -27.263 1.00 91.69 130 LEU A O 1
ATOM 1086 N N . PRO A 1 131 ? 14.229 5.639 -28.097 1.00 89.06 131 PRO A N 1
ATOM 1087 C CA . PRO A 1 131 ? 15.661 5.893 -28.147 1.00 89.06 131 PRO A CA 1
ATOM 1088 C C . PRO A 1 131 ? 16.203 5.895 -26.715 1.00 89.06 131 PRO A C 1
ATOM 1090 O O . PRO A 1 131 ? 15.548 6.425 -25.811 1.00 89.06 131 PRO A O 1
ATOM 1093 N N . VAL A 1 132 ? 17.358 5.262 -26.504 1.00 85.62 132 VAL A N 1
ATOM 1094 C CA . VAL A 1 132 ? 18.024 5.191 -25.188 1.00 85.62 132 VAL A CA 1
ATOM 1095 C C . VAL A 1 132 ? 19.298 6.024 -25.180 1.00 85.62 132 VAL A C 1
ATOM 1097 O O . VAL A 1 132 ? 19.571 6.734 -24.212 1.00 85.62 132 VAL A O 1
ATOM 1100 N N . VAL A 1 133 ? 20.056 5.964 -26.272 1.00 83.12 133 VAL A N 1
ATOM 1101 C CA . VAL A 1 133 ? 21.310 6.694 -26.448 1.00 83.12 133 VAL A CA 1
ATOM 1102 C C . VAL A 1 133 ? 21.270 7.358 -27.810 1.00 83.12 133 VAL A C 1
ATOM 1104 O O . VAL A 1 133 ? 21.002 6.689 -28.805 1.00 83.12 133 VAL A O 1
ATOM 1107 N N . ASP A 1 134 ? 21.539 8.657 -27.839 1.00 81.06 134 ASP A N 1
ATOM 1108 C CA . ASP A 1 134 ? 21.796 9.384 -29.074 1.00 81.06 134 ASP A CA 1
ATOM 1109 C C . ASP A 1 134 ? 23.257 9.828 -29.077 1.00 81.06 134 ASP A C 1
ATOM 1111 O O . ASP A 1 134 ? 23.705 10.522 -28.159 1.00 81.06 134 ASP A O 1
ATOM 1115 N N . SER A 1 135 ? 24.022 9.337 -30.051 1.00 78.62 135 SER A N 1
ATOM 1116 C CA . SER A 1 135 ? 25.453 9.596 -30.168 1.00 78.62 135 SER A CA 1
ATOM 1117 C C . SER A 1 135 ? 25.772 10.149 -31.555 1.00 78.62 135 SER A C 1
ATOM 1119 O O . SER A 1 135 ? 25.384 9.536 -32.548 1.00 78.62 135 SER A O 1
ATOM 1121 N N . PRO A 1 136 ? 26.548 11.240 -31.665 1.00 72.25 136 PRO A N 1
ATOM 1122 C CA . PRO A 1 136 ? 26.945 11.774 -32.967 1.00 72.25 136 PRO A CA 1
ATOM 1123 C C . PRO A 1 136 ? 27.839 10.809 -33.765 1.00 72.25 136 PRO A C 1
ATOM 1125 O O . PRO A 1 136 ? 27.836 10.853 -34.990 1.00 72.25 136 PRO A O 1
ATOM 1128 N N . VAL A 1 137 ? 28.580 9.920 -33.091 1.00 74.00 137 VAL A N 1
ATOM 1129 C CA . VAL A 1 137 ? 29.505 8.965 -33.730 1.00 74.00 137 VAL A CA 1
ATOM 1130 C C . VAL A 1 137 ? 28.789 7.690 -34.174 1.00 74.00 137 VAL A C 1
ATOM 1132 O O . VAL A 1 137 ? 29.086 7.139 -35.230 1.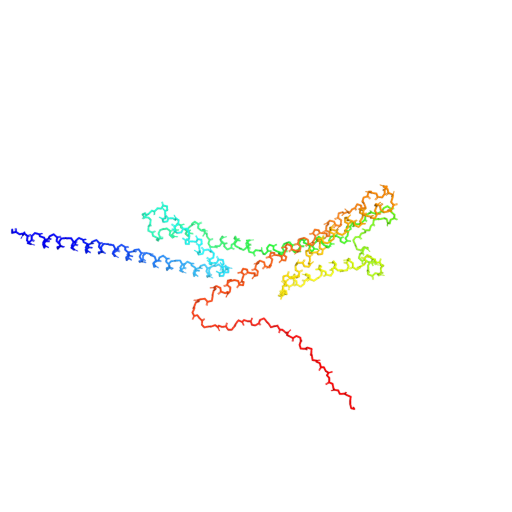00 74.00 137 VAL A O 1
ATOM 1135 N N . TYR A 1 138 ? 27.845 7.213 -33.362 1.00 74.88 138 TYR A N 1
ATOM 1136 C CA . TYR A 1 138 ? 27.230 5.895 -33.539 1.00 74.88 138 TYR A CA 1
ATOM 1137 C C . TYR A 1 138 ? 25.750 5.947 -33.942 1.00 74.88 138 TYR A C 1
ATOM 1139 O O . TYR A 1 138 ? 25.146 4.903 -34.184 1.00 74.88 138 TYR A O 1
ATOM 1147 N N . GLY A 1 139 ? 25.173 7.145 -34.036 1.00 84.38 139 GLY A N 1
ATOM 1148 C CA . GLY A 1 139 ? 23.754 7.362 -34.290 1.00 84.38 139 GLY A CA 1
ATOM 1149 C C . GLY A 1 139 ? 22.876 7.125 -33.060 1.00 84.38 139 GLY A C 1
ATOM 1150 O O . GLY A 1 139 ? 23.346 6.995 -31.924 1.00 84.38 139 GLY A O 1
ATOM 1151 N N . THR A 1 140 ? 21.568 7.084 -33.302 1.00 85.56 140 THR A N 1
ATOM 1152 C CA . THR A 1 140 ? 20.562 6.823 -32.273 1.00 85.56 140 THR A CA 1
ATOM 1153 C C . THR A 1 140 ? 20.346 5.323 -32.113 1.00 85.56 140 THR A C 1
ATOM 1155 O O . THR A 1 140 ? 19.949 4.651 -33.062 1.00 85.56 140 THR A O 1
ATOM 1158 N N . PHE A 1 141 ? 20.532 4.810 -30.899 1.00 83.50 141 PHE A N 1
ATOM 1159 C CA . PHE A 1 141 ? 20.200 3.430 -30.556 1.00 83.50 141 PHE A CA 1
ATOM 1160 C C . PHE A 1 141 ? 18.822 3.348 -29.915 1.00 83.50 141 PHE A C 1
ATOM 1162 O O . PHE A 1 141 ? 18.550 3.979 -28.881 1.00 83.50 141 PHE A O 1
ATOM 1169 N N . GLN A 1 142 ? 17.966 2.507 -30.488 1.00 89.38 142 GLN A N 1
ATOM 1170 C CA . GLN A 1 142 ? 16.720 2.119 -29.837 1.00 89.38 142 GLN A CA 1
ATOM 1171 C C . GLN A 1 142 ? 16.995 1.127 -28.708 1.00 89.38 142 GLN A C 1
ATOM 1173 O O . GLN A 1 142 ? 17.989 0.397 -28.729 1.00 89.38 142 GLN A O 1
ATOM 1178 N N . GLY A 1 143 ? 16.087 1.062 -27.730 1.00 84.50 143 GLY A N 1
ATOM 1179 C CA . GLY A 1 143 ? 16.179 0.098 -26.636 1.00 84.50 143 GLY A CA 1
ATOM 1180 C C . GLY A 1 143 ? 16.477 -1.310 -27.147 1.00 84.50 143 GLY A C 1
ATOM 1181 O O . GLY A 1 143 ? 17.527 -1.860 -26.821 1.00 84.50 143 GLY A O 1
ATOM 1182 N N . TYR A 1 144 ? 15.629 -1.852 -28.023 1.00 88.06 144 TYR A N 1
ATOM 1183 C CA . TYR A 1 144 ? 15.751 -3.229 -28.503 1.00 88.06 144 TYR A CA 1
ATOM 1184 C C . TYR A 1 144 ? 17.093 -3.513 -29.200 1.00 88.06 144 TYR A C 1
ATOM 1186 O O . TYR A 1 144 ? 17.592 -4.634 -29.118 1.00 88.06 144 TYR A O 1
ATOM 1194 N N . GLU A 1 145 ? 17.710 -2.519 -29.845 1.00 84.19 145 GLU A N 1
ATOM 1195 C CA . GLU A 1 145 ? 19.014 -2.659 -30.506 1.00 84.19 145 GLU A CA 1
ATOM 1196 C C . GLU A 1 145 ? 20.124 -2.835 -29.481 1.00 84.19 145 GLU A C 1
ATOM 1198 O O . GLU A 1 145 ? 20.986 -3.695 -29.651 1.00 84.19 145 GLU A O 1
ATOM 1203 N N . VAL A 1 146 ? 20.049 -2.101 -28.368 1.00 81.06 146 VAL A N 1
ATOM 1204 C CA . VAL A 1 146 ? 20.939 -2.280 -27.217 1.00 81.06 146 VAL A CA 1
ATOM 1205 C C . VAL A 1 146 ? 20.789 -3.695 -26.638 1.00 81.06 146 VAL A C 1
ATOM 1207 O O . VAL A 1 146 ? 21.784 -4.342 -26.304 1.00 81.06 146 VAL A O 1
ATOM 1210 N N . GLN A 1 147 ? 19.564 -4.230 -26.570 1.00 81.69 147 GLN A N 1
ATOM 1211 C CA . GLN A 1 147 ? 19.337 -5.617 -26.139 1.00 81.69 147 GLN A CA 1
ATOM 1212 C C . GLN A 1 147 ? 19.840 -6.651 -27.162 1.00 81.69 147 GLN A C 1
ATOM 1214 O O . GLN A 1 147 ? 20.397 -7.682 -26.780 1.00 81.69 147 GLN A O 1
ATOM 1219 N N . LEU A 1 148 ? 19.678 -6.389 -28.457 1.00 83.62 148 LEU A N 1
ATOM 1220 C CA . LEU A 1 148 ? 20.094 -7.290 -29.530 1.00 83.62 148 LEU A CA 1
ATOM 1221 C C . LEU A 1 148 ? 21.620 -7.329 -29.690 1.00 83.62 148 LEU A C 1
ATOM 1223 O O . LEU A 1 148 ? 22.193 -8.404 -29.861 1.00 83.62 148 LEU A O 1
ATOM 1227 N N . ALA A 1 149 ? 22.289 -6.180 -29.585 1.00 79.50 149 ALA A N 1
ATOM 1228 C CA . ALA A 1 149 ? 23.746 -6.076 -29.548 1.00 79.50 149 ALA A CA 1
ATOM 1229 C C . ALA A 1 149 ? 24.330 -6.894 -28.385 1.00 79.50 149 ALA A C 1
ATOM 1231 O O . ALA A 1 149 ? 25.324 -7.603 -28.545 1.00 79.50 149 ALA A O 1
ATOM 1232 N N . MET A 1 150 ? 23.654 -6.885 -27.236 1.00 74.12 150 MET A N 1
ATOM 1233 C CA . MET A 1 150 ? 24.008 -7.726 -26.098 1.00 74.12 150 MET A CA 1
ATOM 1234 C C . MET A 1 150 ? 23.799 -9.221 -26.384 1.00 74.12 150 MET A C 1
ATOM 1236 O O . MET A 1 150 ? 24.681 -10.019 -26.074 1.00 74.12 150 MET A O 1
ATOM 1240 N N . ALA A 1 151 ? 22.670 -9.616 -26.983 1.00 78.88 151 ALA A N 1
ATOM 1241 C CA . ALA A 1 151 ? 22.423 -11.015 -27.349 1.00 78.88 151 ALA A CA 1
ATOM 1242 C C . ALA A 1 151 ? 23.475 -11.560 -28.335 1.00 78.88 151 ALA A C 1
ATOM 1244 O O . ALA A 1 151 ? 23.742 -12.759 -28.360 1.00 78.88 151 ALA A O 1
ATOM 1245 N N . ARG A 1 152 ? 24.104 -10.669 -29.110 1.00 84.12 152 ARG A N 1
ATOM 1246 C CA . ARG A 1 152 ? 25.208 -10.971 -30.032 1.00 84.12 152 ARG A CA 1
ATOM 1247 C C . ARG A 1 152 ? 26.595 -10.967 -29.376 1.00 84.12 152 ARG A C 1
ATOM 1249 O O . ARG A 1 152 ? 27.574 -11.232 -30.062 1.00 84.12 152 ARG A O 1
ATOM 1256 N N . GLY A 1 153 ? 26.693 -10.695 -28.073 1.00 78.44 153 GLY A N 1
ATOM 1257 C CA . GLY A 1 153 ? 27.941 -10.820 -27.318 1.00 78.44 153 GLY A CA 1
ATOM 1258 C C . GLY A 1 153 ? 28.938 -9.675 -27.508 1.00 78.44 153 GLY A C 1
ATOM 1259 O O . GLY A 1 153 ? 30.135 -9.900 -27.346 1.00 78.44 153 GLY A O 1
ATOM 1260 N N . VAL A 1 154 ? 28.482 -8.457 -27.831 1.00 76.56 154 VAL A N 1
ATOM 1261 C CA . VAL A 1 154 ? 29.374 -7.285 -27.906 1.00 76.56 154 VAL A CA 1
ATOM 1262 C C . VAL A 1 154 ? 30.057 -7.060 -26.536 1.00 76.56 154 VAL A C 1
ATOM 1264 O O . VAL A 1 154 ? 29.353 -6.866 -25.535 1.00 76.56 154 VAL A O 1
ATOM 1267 N N . PRO A 1 155 ? 31.405 -7.107 -26.450 1.00 69.00 155 PRO A N 1
ATOM 1268 C CA . PRO A 1 155 ? 32.134 -6.994 -25.184 1.00 69.00 155 PRO A CA 1
ATOM 1269 C C . PRO A 1 155 ? 31.886 -5.655 -24.467 1.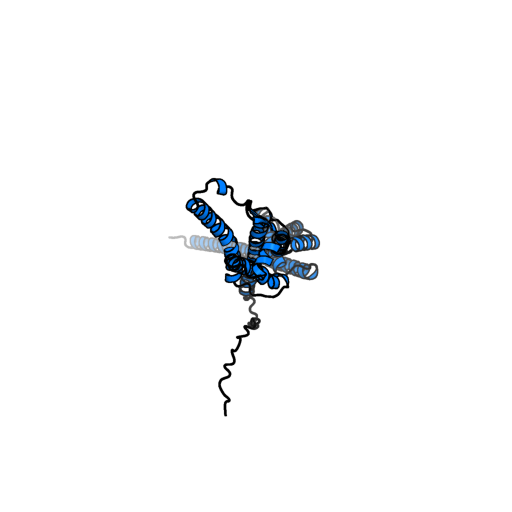00 69.00 155 PRO A C 1
ATOM 1271 O O . PRO A 1 155 ? 31.741 -4.616 -25.101 1.00 69.00 155 PRO A O 1
ATOM 1274 N N . GLY A 1 156 ? 31.861 -5.664 -23.129 1.00 64.44 156 GLY A N 1
ATOM 1275 C CA . GLY A 1 156 ? 31.850 -4.452 -22.291 1.00 64.44 156 GLY A CA 1
ATOM 1276 C C . GLY A 1 156 ? 30.466 -3.927 -21.884 1.00 64.44 156 GLY A C 1
ATOM 1277 O O . GLY A 1 156 ? 30.258 -3.639 -20.709 1.00 64.44 156 GLY A O 1
ATOM 1278 N N . ALA A 1 157 ? 29.487 -3.877 -22.794 1.00 59.78 157 ALA A N 1
ATOM 1279 C CA . ALA A 1 157 ? 28.140 -3.365 -22.481 1.00 59.78 157 ALA A CA 1
ATOM 1280 C C . ALA A 1 157 ? 27.153 -4.458 -22.017 1.00 59.78 157 ALA A C 1
ATOM 1282 O O . ALA A 1 157 ? 26.219 -4.194 -21.255 1.00 59.78 157 ALA A O 1
ATOM 1283 N N . GLY A 1 158 ? 27.362 -5.705 -22.452 1.00 63.00 158 GLY A N 1
ATOM 1284 C CA . GLY A 1 158 ? 26.361 -6.763 -22.305 1.00 63.00 158 GLY A CA 1
ATOM 1285 C C . GLY A 1 158 ? 26.097 -7.227 -20.869 1.00 63.00 158 GLY A C 1
ATOM 1286 O O . GLY A 1 158 ? 24.954 -7.506 -20.520 1.00 63.00 158 GLY A O 1
ATOM 1287 N N . ALA A 1 159 ? 27.117 -7.280 -20.006 1.00 66.62 159 ALA A N 1
ATOM 1288 C CA . ALA A 1 159 ? 26.966 -7.843 -18.661 1.00 66.62 159 ALA A CA 1
ATOM 1289 C C . ALA A 1 159 ? 26.038 -7.001 -17.765 1.00 66.62 159 ALA A C 1
ATOM 1291 O O . ALA A 1 159 ? 25.149 -7.537 -17.108 1.00 66.62 159 ALA A O 1
ATOM 1292 N N . ILE A 1 160 ? 26.196 -5.675 -17.765 1.00 66.88 160 ILE A N 1
ATOM 1293 C CA . ILE A 1 160 ? 25.433 -4.769 -16.889 1.00 66.88 160 ILE A CA 1
ATOM 1294 C C . ILE A 1 160 ? 23.950 -4.724 -17.306 1.00 66.88 160 ILE A C 1
ATOM 1296 O O . ILE A 1 160 ? 23.044 -4.798 -16.467 1.00 66.88 160 ILE A O 1
ATOM 1300 N N . LEU A 1 161 ? 23.684 -4.675 -18.613 1.00 70.88 161 LEU A N 1
ATOM 1301 C CA . LEU A 1 161 ? 22.329 -4.716 -19.166 1.00 70.88 161 LEU A CA 1
ATOM 1302 C C . LEU A 1 161 ? 21.658 -6.081 -18.941 1.00 70.88 161 LEU A C 1
ATOM 1304 O O . LEU A 1 161 ? 20.469 -6.127 -18.616 1.00 70.88 161 LEU A O 1
ATOM 1308 N N . LEU A 1 162 ? 22.420 -7.181 -19.013 1.00 77.62 162 LEU A N 1
ATOM 1309 C CA . LEU A 1 162 ? 21.942 -8.528 -18.688 1.00 77.62 162 LEU A CA 1
ATOM 1310 C C . LEU A 1 162 ? 21.421 -8.611 -17.259 1.00 77.62 162 LEU A C 1
ATOM 1312 O O . LEU A 1 162 ? 20.293 -9.057 -17.052 1.00 77.62 162 LEU A O 1
ATOM 1316 N N . PHE A 1 163 ? 22.206 -8.150 -16.282 1.00 77.62 163 PHE A N 1
ATOM 1317 C CA . PHE A 1 163 ? 21.790 -8.159 -14.877 1.00 77.62 163 PHE A CA 1
ATOM 1318 C C . PHE A 1 163 ? 20.515 -7.345 -14.642 1.00 77.62 163 PHE A C 1
ATOM 1320 O O . PHE A 1 163 ? 19.676 -7.727 -13.826 1.00 77.62 163 PHE A O 1
ATOM 1327 N N . SER A 1 164 ? 20.337 -6.262 -15.392 1.00 74.44 164 SER A N 1
ATOM 1328 C CA . SER A 1 164 ? 19.182 -5.372 -15.267 1.00 74.44 164 SER A CA 1
ATOM 1329 C C . SER A 1 164 ? 17.910 -6.021 -15.823 1.00 74.44 164 SER A C 1
ATOM 1331 O O . SER A 1 164 ? 16.892 -6.106 -15.132 1.00 74.44 164 SER A O 1
ATOM 1333 N N . ASN A 1 165 ? 17.995 -6.602 -17.022 1.00 84.06 165 ASN A N 1
ATOM 1334 C CA . ASN A 1 165 ? 16.894 -7.361 -17.618 1.00 84.06 165 ASN A CA 1
ATOM 1335 C C . ASN A 1 165 ? 16.539 -8.599 -16.782 1.00 84.06 165 ASN A C 1
ATOM 1337 O O . ASN A 1 165 ? 15.360 -8.877 -16.561 1.00 84.06 165 ASN A O 1
ATOM 1341 N N . LEU A 1 166 ? 17.542 -9.299 -16.242 1.00 84.62 166 LEU A N 1
ATOM 1342 C CA . LEU A 1 166 ? 17.336 -10.415 -15.321 1.00 84.62 166 LEU A CA 1
ATOM 1343 C C . LEU A 1 166 ? 16.587 -9.959 -14.059 1.00 84.62 166 LEU A C 1
ATOM 1345 O O . LEU A 1 166 ? 15.625 -10.608 -13.651 1.00 84.62 166 LEU A O 1
ATOM 1349 N N . ALA A 1 167 ? 16.977 -8.826 -13.463 1.00 83.06 167 ALA A N 1
ATOM 1350 C CA . ALA A 1 167 ? 16.310 -8.273 -12.286 1.00 83.06 167 ALA A CA 1
ATOM 1351 C C . ALA A 1 167 ? 14.822 -7.985 -12.546 1.00 83.06 167 ALA A C 1
ATOM 1353 O O . ALA A 1 167 ? 13.987 -8.299 -11.695 1.00 83.06 167 ALA A O 1
ATOM 1354 N N . MET A 1 168 ? 14.477 -7.458 -13.727 1.00 85.69 168 MET A N 1
ATOM 1355 C CA . MET A 1 168 ? 13.084 -7.228 -14.119 1.00 85.69 168 MET A CA 1
ATOM 1356 C C . MET A 1 168 ? 12.327 -8.544 -14.357 1.00 85.69 168 MET A C 1
ATOM 1358 O O . MET A 1 168 ? 11.241 -8.735 -13.805 1.00 85.69 168 MET A O 1
ATOM 1362 N N . LEU A 1 169 ? 12.911 -9.493 -15.098 1.00 86.50 169 LEU A N 1
ATOM 1363 C CA . LEU A 1 169 ? 12.309 -10.804 -15.386 1.00 86.50 169 LEU A CA 1
ATOM 1364 C C . LEU A 1 169 ? 12.018 -11.617 -14.120 1.00 86.50 169 LEU A C 1
ATOM 1366 O O . LEU A 1 169 ? 10.984 -12.280 -14.027 1.00 86.50 169 LEU A O 1
ATOM 1370 N N . LEU A 1 170 ? 12.867 -11.508 -13.097 1.00 84.75 170 LEU A N 1
ATOM 1371 C CA . LEU A 1 170 ? 12.6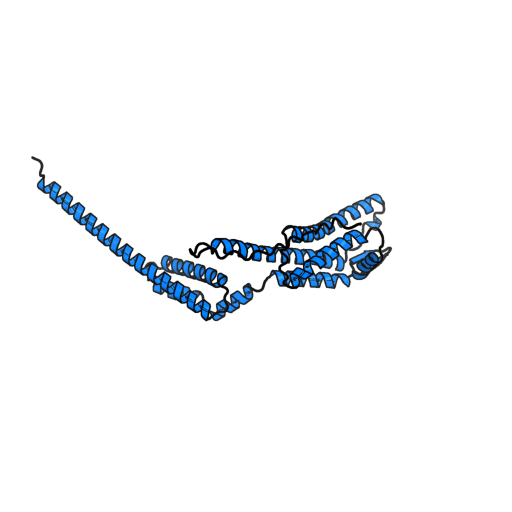29 -12.146 -11.801 1.00 84.75 170 LEU A CA 1
ATOM 1372 C C . LEU A 1 170 ? 11.366 -11.618 -11.089 1.00 84.75 170 LEU A C 1
ATOM 1374 O O . LEU A 1 170 ? 10.907 -12.227 -10.122 1.00 84.75 170 LEU A O 1
ATOM 1378 N N . THR A 1 171 ? 10.764 -10.520 -11.560 1.00 82.88 171 THR A N 1
ATOM 1379 C CA . THR A 1 171 ? 9.478 -10.013 -11.057 1.00 82.88 171 THR A CA 1
ATOM 1380 C C . THR A 1 171 ? 8.259 -10.596 -11.782 1.00 82.88 171 THR A C 1
ATOM 1382 O O . THR A 1 171 ? 7.141 -10.449 -11.293 1.00 82.88 171 THR A O 1
ATOM 1385 N N . VAL A 1 172 ? 8.423 -11.346 -12.879 1.00 85.69 172 VAL A N 1
ATOM 1386 C CA . VAL A 1 172 ? 7.302 -12.009 -13.581 1.00 85.69 172 VAL A CA 1
ATOM 1387 C C . VAL A 1 172 ? 6.515 -12.968 -12.673 1.00 85.69 172 VAL A C 1
ATOM 1389 O O . VAL A 1 172 ? 5.285 -12.888 -12.645 1.00 85.69 172 VAL A O 1
ATOM 1392 N N . PRO A 1 173 ? 7.144 -13.821 -11.839 1.00 82.12 173 PRO A N 1
ATOM 1393 C CA . PRO A 1 173 ? 6.397 -14.688 -10.924 1.00 82.12 173 PRO A CA 1
ATOM 1394 C C . PRO A 1 173 ? 5.523 -13.914 -9.921 1.00 82.12 173 PRO A C 1
ATOM 1396 O O . PRO A 1 173 ? 4.490 -14.412 -9.469 1.00 82.12 173 PRO A O 1
ATOM 1399 N N . VAL A 1 174 ? 5.905 -12.673 -9.585 1.00 78.56 174 VAL A N 1
ATOM 1400 C CA . VAL A 1 174 ? 5.140 -11.780 -8.698 1.00 78.56 174 VAL A CA 1
ATOM 1401 C C . VAL A 1 174 ? 3.809 -11.390 -9.352 1.00 78.56 174 VAL A C 1
ATOM 1403 O O . VAL A 1 174 ? 2.810 -11.290 -8.631 1.00 78.56 174 VAL A O 1
ATOM 1406 N N . LEU A 1 175 ? 3.768 -11.233 -10.683 1.00 77.44 175 LEU A N 1
ATOM 1407 C CA . LEU A 1 175 ? 2.542 -10.985 -11.453 1.00 77.44 175 LEU A CA 1
ATOM 1408 C C . LEU A 1 175 ? 1.606 -12.199 -11.438 1.00 77.44 175 LEU A C 1
ATOM 1410 O O . LEU A 1 175 ? 0.400 -12.043 -11.247 1.00 77.44 175 LEU A O 1
ATOM 1414 N N . TRP A 1 176 ? 2.155 -13.412 -11.543 1.00 77.56 176 TRP A N 1
ATOM 1415 C CA . TRP A 1 176 ? 1.373 -14.647 -11.692 1.00 77.56 176 TRP A CA 1
ATOM 1416 C C . TRP A 1 176 ? 0.780 -15.207 -10.391 1.00 77.56 176 TRP A C 1
ATOM 1418 O O . TRP A 1 176 ? 0.450 -16.387 -10.302 1.00 77.56 176 TRP A O 1
ATOM 1428 N N . ARG A 1 177 ? 0.652 -14.383 -9.342 1.00 66.06 177 ARG A N 1
ATOM 1429 C CA . ARG A 1 177 ? 0.208 -14.802 -7.996 1.00 66.06 177 ARG A CA 1
ATOM 1430 C C . ARG A 1 177 ? 1.038 -15.927 -7.367 1.00 66.06 177 ARG A C 1
ATOM 1432 O O . ARG A 1 177 ? 0.642 -16.427 -6.312 1.00 66.06 177 ARG A O 1
ATOM 1439 N N . ALA A 1 178 ? 2.202 -16.282 -7.915 1.00 58.38 178 ALA A N 1
ATOM 1440 C CA . ALA A 1 178 ? 3.085 -17.197 -7.219 1.00 58.38 178 ALA A CA 1
ATOM 1441 C C . ALA A 1 178 ? 3.408 -16.569 -5.856 1.00 58.38 178 ALA A C 1
ATOM 1443 O O . ALA A 1 178 ? 3.787 -15.391 -5.750 1.00 58.38 178 ALA A O 1
ATOM 1444 N N . ARG A 1 179 ? 3.209 -17.349 -4.786 1.00 59.78 179 ARG A N 1
ATOM 1445 C CA . ARG A 1 179 ? 3.733 -17.038 -3.453 1.00 59.78 179 ARG A CA 1
ATOM 1446 C C . ARG A 1 179 ? 5.248 -17.210 -3.497 1.00 59.78 179 ARG A C 1
ATOM 1448 O O . ARG A 1 179 ? 5.815 -18.015 -2.772 1.00 59.78 179 ARG A O 1
ATOM 1455 N N . VAL A 1 180 ? 5.916 -16.462 -4.370 1.00 56.88 180 VAL A N 1
ATOM 1456 C CA . VAL A 1 180 ? 7.328 -16.207 -4.183 1.00 56.88 180 VAL A CA 1
ATOM 1457 C C . VAL A 1 180 ? 7.376 -15.461 -2.867 1.00 56.88 180 VAL A C 1
ATOM 1459 O O . VAL A 1 180 ? 6.828 -14.360 -2.749 1.00 56.88 180 VAL A O 1
ATOM 1462 N N . CYS A 1 181 ? 7.939 -16.110 -1.851 1.00 55.44 181 CYS A N 1
ATOM 1463 C CA . CYS A 1 181 ? 8.427 -15.433 -0.668 1.00 55.44 181 CYS A CA 1
ATOM 1464 C C . CYS A 1 181 ? 9.438 -14.421 -1.191 1.00 55.44 181 CYS A C 1
ATOM 1466 O O . CYS A 1 181 ? 10.604 -14.754 -1.390 1.00 55.44 181 CYS A O 1
ATOM 1468 N N . ALA A 1 182 ? 8.951 -13.229 -1.537 1.00 54.38 182 ALA A N 1
ATOM 1469 C CA . ALA A 1 182 ? 9.760 -12.131 -2.010 1.00 54.38 182 ALA A CA 1
ATOM 1470 C C . ALA A 1 182 ? 10.635 -11.755 -0.822 1.00 54.38 182 ALA A C 1
ATOM 1472 O O . ALA A 1 182 ? 10.242 -10.993 0.061 1.00 54.38 182 ALA A O 1
ATOM 1473 N N . ASN A 1 183 ? 11.780 -12.428 -0.744 1.00 68.12 183 ASN A N 1
ATOM 1474 C CA . ASN A 1 183 ? 12.744 -12.257 0.314 1.00 68.12 183 ASN A CA 1
ATOM 1475 C C . ASN A 1 183 ? 13.093 -10.770 0.362 1.00 68.12 183 ASN A C 1
ATOM 1477 O O . ASN A 1 183 ? 13.166 -10.111 -0.679 1.00 68.12 183 ASN A O 1
ATOM 1481 N N . ARG A 1 184 ? 13.315 -10.224 1.562 1.00 72.94 184 ARG A N 1
ATOM 1482 C CA . ARG A 1 184 ? 13.666 -8.809 1.716 1.00 72.94 184 ARG A CA 1
ATOM 1483 C C . ARG A 1 184 ? 14.896 -8.421 0.884 1.00 72.94 184 ARG A C 1
ATOM 1485 O O . ARG A 1 184 ? 15.047 -7.268 0.504 1.00 72.94 184 ARG A O 1
ATOM 1492 N N . TRP A 1 185 ? 15.745 -9.398 0.584 1.00 75.69 185 TRP A N 1
ATOM 1493 C CA . TRP A 1 185 ? 16.884 -9.251 -0.308 1.00 75.69 185 TRP A CA 1
ATOM 1494 C C . TRP A 1 185 ? 16.484 -8.921 -1.755 1.00 75.69 185 TRP A C 1
ATOM 1496 O O . TRP A 1 185 ? 17.073 -8.038 -2.359 1.00 75.69 185 TRP A O 1
ATOM 1506 N N . PHE A 1 186 ? 15.427 -9.537 -2.288 1.00 76.88 186 PHE A N 1
ATOM 1507 C CA . PHE A 1 186 ? 15.055 -9.422 -3.699 1.00 76.88 186 PHE A CA 1
ATOM 1508 C C . PHE A 1 186 ? 14.681 -7.990 -4.121 1.00 76.88 186 PHE A C 1
ATOM 1510 O O . PHE A 1 186 ? 15.221 -7.471 -5.092 1.00 76.88 186 PHE A O 1
ATOM 1517 N N . TRP A 1 187 ? 13.809 -7.307 -3.371 1.00 73.00 187 TRP A N 1
ATOM 1518 C CA . TRP A 1 187 ? 13.425 -5.926 -3.704 1.00 73.00 187 TRP A CA 1
ATOM 1519 C C . TRP A 1 187 ? 14.555 -4.921 -3.447 1.00 73.00 187 TRP A C 1
ATOM 1521 O O . TRP A 1 187 ? 14.641 -3.915 -4.148 1.00 73.00 187 TRP A O 1
ATOM 1531 N N . ARG A 1 188 ? 15.446 -5.209 -2.484 1.00 77.38 188 ARG A N 1
ATOM 1532 C CA . ARG A 1 188 ? 16.676 -4.433 -2.281 1.00 77.38 188 ARG A CA 1
ATOM 1533 C C . ARG A 1 188 ? 17.612 -4.572 -3.475 1.00 77.38 188 ARG A C 1
ATOM 1535 O O . ARG A 1 188 ? 18.124 -3.556 -3.920 1.00 77.38 188 ARG A O 1
ATOM 1542 N N . SER A 1 189 ? 17.767 -5.774 -4.032 1.00 76.38 189 SER A N 1
ATOM 1543 C CA . SER A 1 189 ? 18.569 -5.994 -5.240 1.00 76.38 189 SER A CA 1
ATOM 1544 C C . SER A 1 189 ? 17.985 -5.259 -6.448 1.00 76.38 189 SER A C 1
ATOM 1546 O O . SER A 1 189 ? 18.718 -4.555 -7.130 1.00 76.38 189 SER A O 1
ATOM 1548 N N . VAL A 1 190 ? 16.666 -5.332 -6.675 1.00 77.62 190 VAL A N 1
ATOM 1549 C CA . VAL A 1 190 ? 16.006 -4.610 -7.785 1.00 77.62 190 VAL A CA 1
ATOM 1550 C C . VAL A 1 190 ? 16.180 -3.091 -7.653 1.00 77.62 190 VAL A C 1
ATOM 1552 O O . VAL A 1 190 ? 16.530 -2.424 -8.623 1.00 77.62 190 VAL A O 1
ATOM 1555 N N . GLY A 1 191 ? 15.987 -2.537 -6.450 1.00 75.06 191 GLY A N 1
ATOM 1556 C CA . GLY A 1 191 ? 16.201 -1.108 -6.199 1.00 75.06 191 GLY A CA 1
ATOM 1557 C C . GLY A 1 191 ? 17.671 -0.686 -6.306 1.00 75.06 191 GLY A C 1
ATOM 1558 O O . GLY A 1 191 ? 17.962 0.369 -6.862 1.00 75.06 191 GLY A O 1
ATOM 1559 N N . ALA A 1 192 ? 18.597 -1.518 -5.819 1.00 79.31 192 ALA A N 1
ATOM 1560 C CA . ALA A 1 192 ? 20.033 -1.263 -5.892 1.00 79.31 192 ALA A CA 1
ATOM 1561 C C . ALA A 1 192 ? 20.543 -1.262 -7.336 1.00 79.31 192 ALA A C 1
ATOM 1563 O O . ALA A 1 192 ? 21.366 -0.421 -7.664 1.00 79.31 192 ALA A O 1
ATOM 1564 N N . VAL A 1 193 ? 20.020 -2.135 -8.205 1.00 78.50 193 VAL A N 1
ATOM 1565 C CA . VAL A 1 193 ? 20.341 -2.120 -9.642 1.00 78.50 193 VAL A CA 1
ATOM 1566 C C . VAL A 1 193 ? 19.899 -0.800 -10.277 1.00 78.50 193 VAL A C 1
ATOM 1568 O O . VAL A 1 193 ? 20.704 -0.154 -10.940 1.00 78.50 193 VAL A O 1
ATOM 1571 N N . GLY A 1 194 ? 18.666 -0.349 -10.020 1.00 73.00 194 GLY A N 1
ATOM 1572 C CA . GLY A 1 194 ? 18.187 0.942 -10.531 1.00 73.00 194 GLY A CA 1
ATOM 1573 C C . GLY A 1 194 ? 19.018 2.135 -10.033 1.00 73.00 194 GLY A C 1
ATOM 1574 O O . GLY A 1 194 ? 19.362 3.016 -10.814 1.00 73.00 194 GLY A O 1
ATOM 1575 N N . ALA A 1 195 ? 19.395 2.147 -8.750 1.00 77.25 195 ALA A N 1
ATOM 1576 C CA . ALA A 1 195 ? 20.234 3.202 -8.176 1.00 77.25 195 ALA A CA 1
ATOM 1577 C C . ALA A 1 195 ? 21.684 3.154 -8.689 1.00 77.25 195 ALA A C 1
ATOM 1579 O O . ALA A 1 195 ? 22.263 4.197 -8.987 1.00 77.25 195 ALA A O 1
ATOM 1580 N N . ALA A 1 196 ? 22.256 1.956 -8.833 1.00 78.94 196 ALA A N 1
ATOM 1581 C CA . ALA A 1 196 ? 23.592 1.763 -9.386 1.00 78.94 196 ALA A CA 1
ATOM 1582 C C . ALA A 1 196 ? 23.681 2.290 -10.822 1.00 78.94 196 ALA A C 1
ATOM 1584 O O . ALA A 1 196 ? 24.685 2.893 -11.168 1.00 78.94 196 ALA A O 1
ATOM 1585 N N . TRP A 1 197 ? 22.624 2.171 -11.630 1.00 73.25 197 TRP A N 1
ATOM 1586 C CA . TRP A 1 197 ? 22.597 2.767 -12.971 1.00 73.25 197 TRP A CA 1
ATOM 1587 C C . TRP A 1 197 ? 22.726 4.290 -12.968 1.00 73.25 197 TRP A C 1
ATOM 1589 O O . TRP A 1 197 ? 23.504 4.839 -13.746 1.00 73.25 197 TRP A O 1
ATOM 1599 N N . ILE A 1 198 ? 22.020 4.966 -12.060 1.00 73.06 198 ILE A N 1
ATOM 1600 C CA . ILE A 1 198 ? 22.113 6.425 -11.900 1.00 73.06 198 ILE A CA 1
ATOM 1601 C C . ILE A 1 198 ? 23.538 6.812 -11.467 1.00 73.06 198 ILE A C 1
ATOM 1603 O O . ILE A 1 198 ? 24.124 7.760 -11.985 1.00 73.06 198 ILE A O 1
ATOM 1607 N N . VAL A 1 199 ? 24.123 6.051 -10.539 1.00 76.62 199 VAL A N 1
ATOM 1608 C CA . VAL A 1 199 ? 25.442 6.344 -9.961 1.00 76.62 199 VAL A CA 1
ATOM 1609 C C . VAL A 1 199 ? 26.606 5.919 -10.858 1.00 76.62 199 VAL A C 1
ATOM 1611 O O . VAL A 1 199 ? 27.655 6.531 -10.762 1.00 76.62 199 VAL A O 1
ATOM 1614 N N . SER A 1 200 ? 26.479 4.911 -11.721 1.00 68.19 200 SER A N 1
ATOM 1615 C CA . SER A 1 200 ? 27.588 4.429 -12.560 1.00 68.19 200 SER A CA 1
ATOM 1616 C C . SER A 1 200 ? 27.710 5.180 -13.884 1.00 68.19 200 SER A C 1
ATOM 1618 O O . SER A 1 200 ? 28.829 5.395 -14.348 1.00 68.19 200 SER A O 1
ATOM 1620 N N . LEU A 1 201 ? 26.596 5.617 -14.481 1.00 68.00 201 LEU A N 1
ATOM 1621 C CA . LEU A 1 201 ? 26.645 6.352 -15.748 1.00 68.00 201 LEU A CA 1
ATOM 1622 C C . LEU A 1 201 ? 27.147 7.788 -15.591 1.00 68.00 201 LEU A C 1
ATOM 1624 O O . LEU A 1 201 ? 27.803 8.300 -16.489 1.00 68.00 201 LEU A O 1
ATOM 1628 N N . THR A 1 202 ? 26.883 8.429 -14.451 1.00 64.44 202 THR A N 1
ATOM 1629 C CA . THR A 1 202 ? 27.235 9.843 -14.253 1.00 64.44 202 THR A CA 1
ATOM 1630 C C . THR A 1 202 ? 28.757 10.060 -14.108 1.00 64.44 202 THR A C 1
ATOM 1632 O O . THR A 1 202 ? 29.310 10.885 -14.830 1.00 64.44 202 THR A O 1
ATOM 1635 N N . PRO A 1 203 ? 29.494 9.311 -13.259 1.00 64.19 203 PRO A N 1
ATOM 1636 C CA . PRO A 1 203 ? 30.925 9.516 -13.033 1.00 64.19 203 PRO A CA 1
ATOM 1637 C C . PRO A 1 203 ? 31.811 8.873 -14.097 1.00 64.19 203 PRO A C 1
ATOM 1639 O O . PRO A 1 203 ? 32.842 9.443 -14.426 1.00 64.19 203 PRO A O 1
ATOM 1642 N N . GLY A 1 204 ? 31.433 7.708 -14.641 1.00 65.00 204 GLY A N 1
ATOM 1643 C CA . GLY A 1 204 ? 32.202 7.067 -15.715 1.00 65.00 204 GLY A CA 1
ATOM 1644 C C . GLY A 1 204 ? 32.250 7.934 -16.972 1.00 65.00 204 GLY A C 1
ATOM 1645 O O . GLY A 1 204 ? 33.270 7.989 -17.652 1.00 65.00 204 GLY A O 1
ATOM 1646 N N . TRP A 1 205 ? 31.169 8.675 -17.219 1.00 63.78 205 TRP A N 1
ATOM 1647 C CA . TRP A 1 205 ? 31.080 9.622 -18.315 1.00 63.78 205 TRP A CA 1
ATOM 1648 C C . TRP A 1 205 ? 31.872 10.906 -18.039 1.00 63.78 205 TRP A C 1
ATOM 1650 O O . TRP A 1 205 ? 32.749 11.252 -18.821 1.00 63.78 205 TRP A O 1
ATOM 1660 N N . VAL A 1 206 ? 31.665 11.538 -16.875 1.00 65.19 206 VAL A N 1
ATOM 1661 C CA . VAL A 1 206 ? 32.437 12.726 -16.458 1.00 65.19 206 VAL A CA 1
ATOM 1662 C C . VAL A 1 206 ? 33.943 12.446 -16.462 1.00 65.19 206 VAL A C 1
ATOM 1664 O O . VAL A 1 206 ? 34.722 13.261 -16.944 1.00 65.19 206 VAL A O 1
ATOM 1667 N N . LEU A 1 207 ? 34.365 11.282 -15.965 1.00 69.19 207 LEU A N 1
ATOM 1668 C CA . LEU A 1 207 ? 35.772 10.897 -15.934 1.00 69.19 207 LEU A CA 1
ATOM 1669 C C . LEU A 1 207 ? 36.321 10.597 -17.337 1.00 69.19 207 LEU A C 1
ATOM 1671 O O . LEU A 1 207 ? 37.456 10.962 -17.623 1.00 69.19 207 LEU A O 1
ATOM 1675 N N . GLY A 1 208 ? 35.523 9.982 -18.216 1.00 66.94 208 GLY A N 1
ATOM 1676 C CA . GLY A 1 208 ? 35.884 9.757 -19.618 1.00 66.94 208 GLY A CA 1
ATOM 1677 C C . GLY A 1 208 ? 36.133 11.064 -20.374 1.00 66.94 208 GLY A C 1
ATOM 1678 O O . GLY A 1 208 ? 37.182 11.204 -20.996 1.00 66.94 208 GLY A O 1
ATOM 1679 N N . SER A 1 209 ? 35.232 12.042 -20.235 1.00 63.69 209 SER A N 1
ATOM 1680 C CA . SER A 1 209 ? 35.364 13.370 -20.855 1.00 63.69 209 SER A CA 1
ATOM 1681 C C . SER A 1 209 ? 36.549 14.171 -20.301 1.00 63.69 209 SER A C 1
ATOM 1683 O O . SER A 1 209 ? 37.214 14.893 -21.037 1.00 63.69 209 SER A O 1
ATOM 1685 N N . ILE A 1 210 ? 36.853 14.036 -19.003 1.00 71.50 210 ILE A N 1
ATOM 1686 C CA . ILE A 1 210 ? 38.036 14.671 -18.396 1.00 71.50 210 ILE A CA 1
ATOM 1687 C C . ILE A 1 210 ? 39.331 14.054 -18.941 1.00 71.50 210 ILE A C 1
ATOM 1689 O O . ILE A 1 210 ? 40.301 14.772 -19.174 1.00 71.50 210 ILE A O 1
ATOM 1693 N N . LEU A 1 211 ? 39.365 12.732 -19.137 1.00 77.12 211 LEU A N 1
ATOM 1694 C CA . LEU A 1 211 ? 40.559 12.022 -19.599 1.00 77.12 211 LEU A CA 1
ATOM 1695 C C . LEU A 1 211 ? 40.813 12.169 -21.106 1.00 77.12 211 LEU A C 1
ATOM 1697 O O . LEU A 1 211 ? 41.973 12.123 -21.511 1.00 77.12 211 LEU A O 1
ATOM 1701 N N . SER A 1 212 ? 39.776 12.345 -21.934 1.00 73.62 212 SER A N 1
ATOM 1702 C CA . SER A 1 212 ? 39.933 12.524 -23.387 1.00 73.62 212 SER A CA 1
ATOM 1703 C C . SER A 1 212 ? 40.412 13.925 -23.780 1.00 73.62 212 SER A C 1
ATOM 1705 O O . SER A 1 212 ? 40.937 14.100 -24.877 1.00 73.62 212 SER A O 1
ATOM 1707 N N . GLY A 1 213 ? 40.269 14.922 -22.896 1.00 76.69 213 GLY A N 1
ATOM 1708 C CA . GLY A 1 213 ? 40.688 16.306 -23.146 1.00 76.69 213 GLY A CA 1
ATOM 1709 C C . GLY A 1 213 ? 39.830 17.051 -24.176 1.00 76.69 213 GLY A C 1
ATOM 1710 O O . GLY A 1 213 ? 40.094 18.222 -24.449 1.00 76.69 213 GLY A O 1
ATOM 1711 N N . ASP A 1 214 ? 38.799 16.403 -24.723 1.00 74.31 214 ASP A N 1
ATOM 1712 C CA . ASP A 1 214 ? 37.907 16.983 -25.718 1.00 74.31 214 ASP A CA 1
ATOM 1713 C C . ASP A 1 214 ? 36.624 17.497 -25.054 1.00 74.31 214 ASP A C 1
ATOM 1715 O O . ASP A 1 214 ? 35.667 16.770 -24.787 1.00 74.31 214 ASP A O 1
ATOM 1719 N N . MET A 1 215 ? 36.610 18.799 -24.766 1.00 62.38 215 MET A N 1
ATOM 1720 C CA . MET A 1 215 ? 35.471 19.485 -24.152 1.00 62.38 215 MET A CA 1
ATOM 1721 C C . MET A 1 215 ? 34.264 19.586 -25.105 1.00 62.38 215 MET A C 1
ATOM 1723 O O . MET A 1 215 ? 33.186 19.974 -24.666 1.00 62.38 215 MET A O 1
ATOM 1727 N N . SER A 1 216 ? 34.407 19.268 -26.399 1.00 59.72 216 SER A N 1
ATOM 1728 C CA . SER A 1 216 ? 33.277 19.235 -27.341 1.00 59.72 216 SER A CA 1
ATOM 1729 C C . SER A 1 216 ? 32.423 17.968 -27.192 1.00 59.72 216 SER A C 1
ATOM 1731 O O . SER A 1 216 ? 31.221 17.998 -27.462 1.00 59.72 216 SER A O 1
ATOM 1733 N N . GLU A 1 217 ? 32.997 16.902 -26.622 1.00 54.75 217 GLU A N 1
ATOM 1734 C CA . GLU A 1 217 ? 32.270 15.716 -26.160 1.00 54.75 217 GLU A CA 1
ATOM 1735 C C . GLU A 1 217 ? 31.592 15.924 -24.793 1.00 54.75 217 GLU A C 1
ATOM 1737 O O . GLU A 1 217 ? 30.961 15.005 -24.282 1.00 54.75 217 GLU A O 1
ATOM 1742 N N . LEU A 1 218 ? 31.668 17.119 -24.181 1.00 55.00 218 LEU A N 1
ATOM 1743 C CA . LEU A 1 218 ? 30.955 17.417 -22.927 1.00 55.00 218 LEU A CA 1
ATOM 1744 C C . LEU A 1 218 ? 29.449 17.630 -23.094 1.00 55.00 218 LEU A C 1
ATOM 1746 O O . LEU A 1 218 ? 28.757 17.792 -22.086 1.00 55.00 218 LEU A O 1
ATOM 1750 N N . LEU A 1 219 ? 28.911 17.619 -24.317 1.00 53.06 219 LEU A N 1
ATOM 1751 C CA . LEU A 1 219 ? 27.477 17.419 -24.470 1.00 53.06 219 LEU A CA 1
ATOM 1752 C C . LEU A 1 219 ? 27.199 15.944 -24.164 1.00 53.06 219 LEU A C 1
ATOM 1754 O O . LEU A 1 219 ? 27.588 15.091 -24.964 1.00 53.06 219 LEU A O 1
ATOM 1758 N N . PRO A 1 220 ? 26.568 15.620 -23.017 1.00 56.00 220 PRO A N 1
ATOM 1759 C CA . PRO A 1 220 ? 26.235 14.241 -22.703 1.00 56.00 220 PRO A CA 1
ATOM 1760 C C . PRO A 1 220 ? 25.502 13.632 -23.894 1.00 56.00 220 PRO A C 1
ATOM 1762 O O . PRO A 1 220 ? 24.641 14.329 -24.446 1.00 56.00 220 PRO A O 1
ATOM 1765 N N . PRO A 1 221 ? 25.798 12.373 -24.301 1.00 59.38 221 PRO A N 1
ATOM 1766 C CA . PRO A 1 221 ? 24.879 11.656 -25.167 1.00 59.38 221 PRO A CA 1
ATOM 1767 C C . PRO A 1 221 ? 23.535 11.824 -24.490 1.00 59.38 221 PRO A C 1
ATOM 1769 O O . PRO A 1 221 ? 23.400 11.481 -23.309 1.00 59.38 221 PRO A O 1
ATOM 1772 N N . LEU A 1 222 ? 22.618 12.513 -25.170 1.00 66.50 222 LEU A N 1
ATOM 1773 C CA . LEU A 1 222 ? 21.383 12.938 -24.542 1.00 66.50 222 LEU A CA 1
ATOM 1774 C C . LEU A 1 222 ? 20.712 11.647 -24.110 1.00 66.50 222 LEU A C 1
ATOM 1776 O O . LEU A 1 222 ? 20.261 10.872 -24.951 1.00 66.50 222 LEU A O 1
ATOM 1780 N N . LEU A 1 223 ? 20.742 11.367 -22.803 1.00 77.62 223 LEU A N 1
ATOM 1781 C CA . LEU A 1 223 ? 20.033 10.240 -22.231 1.00 77.62 223 LEU A CA 1
ATOM 1782 C C . LEU A 1 223 ? 18.581 10.519 -22.559 1.00 77.62 223 LEU A C 1
ATOM 1784 O O . LEU A 1 223 ? 17.944 11.413 -21.995 1.00 77.62 223 LEU A O 1
ATOM 1788 N N . THR A 1 224 ? 18.120 9.823 -23.584 1.00 86.06 224 THR A N 1
ATOM 1789 C CA . THR A 1 224 ? 16.868 10.135 -24.244 1.00 86.06 224 THR A CA 1
ATOM 1790 C C . THR A 1 224 ? 15.727 9.605 -23.384 1.00 86.06 224 THR A C 1
ATOM 1792 O O . THR A 1 224 ? 15.912 8.980 -22.332 1.00 86.06 224 THR A O 1
ATOM 1795 N N . VAL A 1 225 ? 14.499 9.874 -23.815 1.00 89.12 225 VAL A N 1
ATOM 1796 C CA . VAL A 1 225 ? 13.288 9.500 -23.077 1.00 89.12 225 VAL A CA 1
ATOM 1797 C C . VAL A 1 225 ? 13.247 7.998 -22.758 1.00 89.12 225 VAL A C 1
ATOM 1799 O O . VAL A 1 225 ? 12.730 7.616 -21.705 1.00 89.12 225 VAL A O 1
ATOM 1802 N N . GLY A 1 226 ? 13.831 7.132 -23.594 1.00 88.12 226 GLY A N 1
ATOM 1803 C CA . GLY A 1 226 ? 13.881 5.693 -23.339 1.00 88.12 226 GLY A CA 1
ATOM 1804 C C . GLY A 1 226 ? 14.720 5.316 -22.123 1.00 88.12 226 GLY A C 1
ATOM 1805 O O . GLY A 1 226 ? 14.276 4.477 -21.340 1.00 88.12 226 GLY A O 1
ATOM 1806 N N . PHE A 1 227 ? 15.858 5.977 -21.886 1.00 86.50 227 PHE A N 1
ATOM 1807 C CA . PHE A 1 227 ? 16.684 5.720 -20.700 1.00 86.50 227 PHE A CA 1
ATOM 1808 C C . PHE A 1 227 ? 15.936 6.045 -19.396 1.00 86.50 227 PHE A C 1
ATOM 1810 O O . PHE A 1 227 ? 15.920 5.253 -18.447 1.00 86.50 227 PHE A O 1
ATOM 1817 N N . TRP A 1 228 ? 15.260 7.195 -19.352 1.00 88.06 228 TRP A N 1
ATOM 1818 C CA . TRP A 1 228 ? 14.485 7.611 -18.181 1.00 88.06 228 TRP A CA 1
ATOM 1819 C C . TRP A 1 228 ? 13.244 6.749 -17.969 1.00 88.06 228 TRP A C 1
ATOM 1821 O O . TRP A 1 228 ? 12.925 6.395 -16.833 1.00 88.06 228 TRP A O 1
ATOM 1831 N N . THR A 1 229 ? 12.581 6.348 -19.055 1.00 91.50 229 THR A N 1
ATOM 1832 C CA . THR A 1 229 ? 11.444 5.417 -19.009 1.00 91.50 229 THR A CA 1
ATOM 1833 C C . THR A 1 229 ? 11.884 4.058 -18.460 1.00 91.50 229 THR A C 1
ATOM 1835 O O . THR A 1 229 ? 11.220 3.486 -17.591 1.00 91.50 229 THR A O 1
ATOM 1838 N N . TRP A 1 230 ? 13.053 3.579 -18.889 1.00 89.69 230 TRP A N 1
ATOM 1839 C CA . TRP A 1 230 ? 13.650 2.347 -18.391 1.00 89.69 230 TRP A CA 1
ATOM 1840 C C . TRP A 1 230 ? 13.997 2.444 -16.902 1.00 89.69 230 TRP A C 1
ATOM 1842 O O . TRP A 1 230 ? 13.582 1.592 -16.121 1.00 89.69 230 TRP A O 1
ATOM 1852 N N . THR A 1 231 ? 14.658 3.514 -16.463 1.00 87.38 231 THR A N 1
ATOM 1853 C CA . THR A 1 231 ? 14.999 3.727 -15.043 1.00 87.38 231 THR A CA 1
ATOM 1854 C C . THR A 1 231 ? 13.746 3.856 -14.167 1.00 87.38 231 THR A C 1
ATOM 1856 O O . THR A 1 231 ? 13.633 3.211 -13.119 1.00 87.38 231 THR A O 1
ATOM 1859 N N . GLY A 1 232 ? 12.756 4.630 -14.621 1.00 89.94 232 GLY A N 1
ATOM 1860 C CA . GLY A 1 232 ? 11.476 4.813 -13.936 1.00 89.94 232 GLY A CA 1
ATOM 1861 C C . GLY A 1 232 ? 10.697 3.508 -13.752 1.00 89.94 232 GLY A C 1
ATOM 1862 O O . GLY A 1 232 ? 10.014 3.336 -12.737 1.00 89.94 232 GLY A O 1
ATOM 1863 N N . SER A 1 233 ? 10.865 2.548 -14.670 1.00 93.56 233 SER A N 1
ATOM 1864 C CA . SER A 1 233 ? 10.259 1.221 -14.549 1.00 93.56 233 SER A CA 1
ATOM 1865 C C . SER A 1 233 ? 10.723 0.482 -13.286 1.00 93.56 233 SER A C 1
ATOM 1867 O O . SER A 1 233 ? 9.886 -0.004 -12.520 1.00 93.56 233 SER A O 1
ATOM 1869 N N . TYR A 1 234 ? 12.029 0.477 -12.987 1.00 88.94 234 TYR A N 1
ATOM 1870 C CA . TYR A 1 234 ? 12.579 -0.179 -11.795 1.00 88.94 234 TYR A CA 1
ATOM 1871 C C . TYR A 1 234 ? 12.089 0.477 -10.507 1.00 88.94 234 TYR A C 1
ATOM 1873 O O . TYR A 1 234 ? 11.784 -0.226 -9.543 1.00 88.94 234 TYR A O 1
ATOM 1881 N N . ILE A 1 235 ? 11.953 1.806 -10.495 1.00 89.75 235 ILE A N 1
ATOM 1882 C CA . ILE A 1 235 ? 11.417 2.548 -9.346 1.00 89.75 235 ILE A CA 1
ATOM 1883 C C . ILE A 1 235 ? 9.967 2.127 -9.077 1.00 89.75 235 ILE A C 1
ATOM 1885 O O . ILE A 1 235 ? 9.620 1.799 -7.939 1.00 89.75 235 ILE A O 1
ATOM 1889 N N . CYS A 1 236 ? 9.134 2.064 -10.120 1.00 92.00 236 CYS A N 1
ATOM 1890 C CA . CYS A 1 236 ? 7.738 1.639 -10.003 1.00 92.00 236 CYS A CA 1
ATOM 1891 C C . CYS A 1 236 ? 7.618 0.198 -9.486 1.00 92.00 236 CYS A C 1
ATOM 1893 O O . CYS A 1 236 ? 6.838 -0.079 -8.569 1.00 92.00 236 CYS A O 1
ATOM 1895 N N . VAL A 1 237 ? 8.426 -0.718 -10.025 1.00 91.12 237 VAL A N 1
ATOM 1896 C CA . VAL A 1 237 ? 8.443 -2.122 -9.599 1.00 91.12 237 VAL A CA 1
ATOM 1897 C C . VAL A 1 237 ? 8.957 -2.268 -8.164 1.00 91.12 237 VAL A C 1
ATOM 1899 O O . VAL A 1 237 ? 8.343 -2.976 -7.365 1.00 91.12 237 VAL A O 1
ATOM 1902 N N . ALA A 1 238 ? 10.019 -1.560 -7.779 1.00 87.81 238 ALA A N 1
ATOM 1903 C CA . ALA A 1 238 ? 10.527 -1.568 -6.409 1.00 87.81 238 ALA A CA 1
ATOM 1904 C C . ALA A 1 238 ? 9.490 -1.021 -5.411 1.00 87.81 238 ALA A C 1
ATOM 1906 O O . ALA A 1 238 ? 9.264 -1.624 -4.356 1.00 87.81 238 ALA A O 1
ATOM 1907 N N . ALA A 1 239 ? 8.804 0.074 -5.757 1.00 89.62 239 ALA A N 1
ATOM 1908 C CA . ALA A 1 239 ? 7.715 0.630 -4.957 1.00 89.62 239 ALA A CA 1
ATOM 1909 C C . ALA A 1 239 ? 6.560 -0.372 -4.804 1.00 89.62 239 ALA A C 1
ATOM 1911 O O . ALA A 1 239 ? 6.070 -0.591 -3.692 1.00 89.62 239 ALA A O 1
ATOM 1912 N N . ALA A 1 240 ? 6.175 -1.048 -5.889 1.00 90.62 240 ALA A N 1
ATOM 1913 C CA . ALA A 1 240 ? 5.168 -2.101 -5.857 1.00 90.62 240 ALA A CA 1
ATOM 1914 C C . ALA A 1 240 ? 5.564 -3.257 -4.928 1.00 90.62 240 ALA A C 1
ATOM 1916 O O . ALA A 1 240 ? 4.778 -3.665 -4.071 1.00 90.62 240 ALA A O 1
ATOM 1917 N N . LEU A 1 241 ? 6.792 -3.766 -5.047 1.00 87.75 241 LEU A N 1
ATOM 1918 C CA . LEU A 1 241 ? 7.286 -4.851 -4.198 1.00 87.75 241 LEU A CA 1
ATOM 1919 C C . LEU A 1 241 ? 7.328 -4.442 -2.721 1.00 87.75 241 LEU A C 1
ATOM 1921 O O . LEU A 1 241 ? 6.947 -5.233 -1.856 1.00 87.75 241 LEU A O 1
ATOM 1925 N N . ARG A 1 242 ? 7.715 -3.196 -2.423 1.00 86.25 242 ARG A N 1
ATOM 1926 C CA . ARG A 1 242 ? 7.697 -2.649 -1.060 1.00 86.25 242 ARG A CA 1
ATOM 1927 C C . ARG A 1 242 ? 6.280 -2.579 -0.489 1.00 86.25 242 ARG A C 1
ATOM 1929 O O . ARG A 1 242 ? 6.081 -2.958 0.663 1.00 86.25 242 ARG A O 1
ATOM 1936 N N . LEU A 1 243 ? 5.306 -2.113 -1.273 1.00 86.31 243 LEU A N 1
ATOM 1937 C CA . LEU A 1 243 ? 3.898 -2.079 -0.864 1.00 86.31 243 LEU A CA 1
ATOM 1938 C C . LEU A 1 243 ? 3.368 -3.496 -0.600 1.00 86.31 243 LEU A C 1
ATOM 1940 O O . LEU A 1 243 ? 2.821 -3.750 0.468 1.00 86.31 243 LEU A O 1
ATOM 1944 N N . ARG A 1 244 ? 3.645 -4.449 -1.499 1.00 85.75 244 ARG A N 1
ATOM 1945 C CA . ARG A 1 244 ? 3.260 -5.859 -1.317 1.00 85.75 244 ARG A CA 1
ATOM 1946 C C . ARG A 1 244 ? 3.878 -6.479 -0.057 1.00 85.75 244 ARG A C 1
ATOM 1948 O O . ARG A 1 244 ? 3.230 -7.276 0.617 1.00 85.75 244 ARG A O 1
ATOM 1955 N N . ALA A 1 245 ? 5.128 -6.142 0.264 1.00 82.31 245 ALA A N 1
ATOM 1956 C CA . ALA A 1 245 ? 5.796 -6.638 1.466 1.00 82.31 245 ALA A CA 1
ATOM 1957 C C . ALA A 1 245 ? 5.168 -6.083 2.756 1.00 82.31 245 ALA A C 1
ATOM 1959 O O . ALA A 1 245 ? 5.055 -6.821 3.735 1.00 82.31 245 ALA A O 1
ATOM 1960 N N . LYS A 1 246 ? 4.735 -4.813 2.754 1.00 80.19 246 LYS A N 1
ATOM 1961 C CA . LYS A 1 246 ? 3.990 -4.218 3.875 1.00 80.19 246 LYS A CA 1
ATOM 1962 C C . LYS A 1 246 ? 2.660 -4.934 4.099 1.00 80.19 246 LYS A C 1
ATOM 1964 O O . LYS A 1 246 ? 2.380 -5.313 5.231 1.00 80.19 246 LYS A O 1
ATOM 1969 N N . ASP A 1 247 ? 1.919 -5.210 3.024 1.00 78.88 247 ASP A N 1
ATOM 1970 C CA . ASP A 1 247 ? 0.643 -5.932 3.103 1.00 78.88 247 ASP A CA 1
ATOM 1971 C C . ASP A 1 247 ? 0.816 -7.319 3.755 1.00 78.88 247 ASP A C 1
ATOM 1973 O O . ASP A 1 247 ? 0.004 -7.735 4.580 1.00 78.88 247 ASP A O 1
ATOM 1977 N N . GLY A 1 248 ? 1.909 -8.025 3.433 1.00 74.94 248 GLY A N 1
ATOM 1978 C CA . GLY A 1 248 ? 2.229 -9.327 4.027 1.00 74.94 248 GLY A CA 1
ATOM 1979 C C . GLY A 1 248 ? 2.690 -9.262 5.489 1.00 74.94 248 GLY A C 1
ATOM 1980 O O . GLY A 1 248 ? 2.343 -10.143 6.270 1.00 74.94 248 GLY A O 1
ATOM 1981 N N . ALA A 1 249 ? 3.449 -8.231 5.877 1.00 71.50 249 ALA A N 1
ATOM 1982 C CA . ALA A 1 249 ? 3.895 -8.052 7.261 1.00 71.50 249 ALA A CA 1
ATOM 1983 C C . ALA A 1 249 ? 2.718 -7.757 8.202 1.00 71.50 249 ALA A C 1
ATOM 1985 O O . ALA A 1 249 ? 2.635 -8.351 9.274 1.00 71.50 249 ALA A O 1
ATOM 1986 N N . SER A 1 250 ? 1.773 -6.917 7.768 1.00 71.12 250 SER A N 1
ATOM 1987 C CA . SER A 1 250 ? 0.536 -6.663 8.514 1.00 71.12 250 SER A CA 1
ATOM 1988 C C . SER A 1 250 ? -0.324 -7.920 8.658 1.00 71.12 250 SER A C 1
ATOM 1990 O O . SER A 1 250 ? -0.957 -8.103 9.690 1.00 71.12 250 SER A O 1
ATOM 1992 N N . ALA A 1 251 ? -0.329 -8.813 7.662 1.00 67.75 251 ALA A N 1
ATOM 1993 C CA . ALA A 1 251 ? -1.026 -10.095 7.767 1.00 67.75 251 ALA A CA 1
ATOM 1994 C C . ALA A 1 251 ? -0.342 -11.069 8.747 1.00 67.75 251 ALA A C 1
ATOM 1996 O O . ALA A 1 251 ? -1.028 -11.817 9.434 1.00 67.75 251 ALA A O 1
ATOM 1997 N N . ALA A 1 252 ? 0.994 -11.061 8.825 1.00 66.25 252 ALA A N 1
ATOM 1998 C CA . ALA A 1 252 ? 1.751 -11.956 9.703 1.00 66.25 252 ALA A CA 1
ATOM 1999 C C . ALA A 1 252 ? 1.640 -11.583 11.189 1.00 66.25 252 ALA A C 1
ATOM 2001 O O . ALA A 1 252 ? 1.441 -12.475 12.003 1.00 66.25 252 ALA A O 1
ATOM 2002 N N . VAL A 1 253 ? 1.734 -10.292 11.534 1.00 67.38 253 VAL A N 1
ATOM 2003 C CA . VAL A 1 253 ? 1.561 -9.813 12.923 1.00 67.38 253 VAL A CA 1
ATOM 2004 C C . VAL A 1 253 ? 0.171 -10.189 13.445 1.00 67.38 253 VAL A C 1
ATOM 2006 O O . VAL A 1 253 ? 0.040 -10.763 14.514 1.00 67.38 253 VAL A O 1
ATOM 2009 N N . ARG A 1 254 ? -0.858 -10.034 12.611 1.00 55.66 254 ARG A N 1
ATOM 2010 C CA . ARG A 1 254 ? -2.237 -10.388 12.975 1.00 55.66 254 ARG A CA 1
ATOM 2011 C C . ARG A 1 254 ? -2.496 -11.878 13.139 1.00 55.66 254 ARG A C 1
ATOM 2013 O O . ARG A 1 254 ? -3.379 -12.253 13.895 1.00 55.66 254 ARG A O 1
ATOM 2020 N N . ALA A 1 255 ? -1.745 -12.731 12.444 1.00 64.69 255 ALA A N 1
ATOM 2021 C CA . ALA A 1 255 ? -1.823 -14.173 12.666 1.00 64.69 255 ALA A CA 1
ATOM 2022 C C . ALA A 1 255 ? -1.224 -14.589 14.022 1.00 64.69 255 ALA A C 1
ATOM 2024 O O . ALA A 1 255 ? -1.532 -15.675 14.501 1.00 64.69 255 ALA A O 1
ATOM 2025 N N . VAL A 1 256 ? -0.358 -13.753 14.605 1.00 75.38 256 VAL A N 1
ATOM 2026 C CA . VAL A 1 256 ? 0.200 -13.956 15.948 1.00 75.38 256 VAL A CA 1
ATOM 2027 C C . VAL A 1 256 ? -0.751 -13.399 17.010 1.00 75.38 256 VAL A C 1
ATOM 2029 O O . VAL A 1 256 ? -0.979 -14.080 18.001 1.00 75.38 256 VAL A O 1
ATOM 2032 N N . ASP A 1 257 ? -1.357 -12.231 16.772 1.00 67.25 257 ASP A N 1
ATOM 2033 C CA . ASP A 1 257 ? -2.252 -11.585 17.747 1.00 67.25 257 ASP A CA 1
ATOM 2034 C C . ASP A 1 257 ? -3.647 -12.239 17.824 1.00 67.25 257 ASP A C 1
ATOM 2036 O O . ASP A 1 257 ? -4.256 -12.270 18.885 1.00 67.25 257 ASP A O 1
ATOM 2040 N N . GLY A 1 258 ? -4.148 -12.832 16.733 1.00 57.31 258 GLY A N 1
ATOM 2041 C CA . GLY A 1 258 ? -5.417 -13.580 16.722 1.00 57.31 258 GLY A CA 1
ATOM 2042 C C . GLY A 1 258 ? -5.341 -14.990 17.327 1.00 57.31 258 GLY A C 1
ATOM 2043 O O . GLY A 1 258 ? -6.205 -15.817 17.049 1.00 57.31 258 GLY A O 1
ATOM 2044 N N . PHE A 1 259 ? -4.276 -15.310 18.069 1.00 51.12 259 PHE A N 1
ATOM 2045 C CA . PHE A 1 259 ? -4.023 -16.646 18.622 1.00 51.12 259 PHE A CA 1
ATOM 2046 C C . PHE A 1 259 ? -4.430 -16.800 20.098 1.00 51.12 259 PHE A C 1
ATOM 2048 O O . PHE A 1 259 ? -4.265 -17.884 20.655 1.00 51.12 259 PHE A O 1
ATOM 2055 N N . ASP A 1 260 ? -4.981 -15.758 20.726 1.00 56.66 260 ASP A N 1
ATOM 2056 C CA . ASP A 1 260 ? -5.302 -15.750 22.164 1.00 56.66 260 ASP A CA 1
ATOM 2057 C C . ASP A 1 260 ? -6.740 -16.202 22.511 1.00 56.66 260 ASP A C 1
ATOM 2059 O O . ASP A 1 260 ? -7.177 -16.102 23.654 1.00 56.66 260 ASP A O 1
ATOM 2063 N N . ASP A 1 261 ? -7.472 -16.797 21.563 1.00 55.16 261 ASP A N 1
ATOM 2064 C CA . ASP A 1 261 ? -8.867 -17.240 21.761 1.00 55.16 261 ASP A CA 1
ATOM 2065 C C . ASP A 1 261 ? -9.003 -18.610 22.471 1.00 55.16 261 ASP A C 1
ATOM 2067 O O . ASP A 1 261 ? -10.031 -19.284 22.371 1.00 55.16 261 ASP A O 1
ATOM 2071 N N . GLY A 1 262 ? -7.966 -19.088 23.168 1.00 63.88 262 GLY A N 1
ATOM 2072 C CA . GLY A 1 262 ? -8.018 -20.327 23.967 1.00 63.88 262 GLY A CA 1
ATOM 2073 C C . GLY A 1 262 ? -8.269 -21.624 23.177 1.00 63.88 262 GLY A C 1
ATOM 2074 O O . GLY A 1 262 ? -8.402 -22.697 23.768 1.00 63.88 262 GLY A O 1
ATOM 2075 N N . SER A 1 263 ? -8.314 -21.561 21.845 1.00 61.00 263 SER A N 1
ATOM 2076 C CA . SER A 1 263 ? -8.430 -22.741 20.990 1.00 61.00 263 SER A CA 1
ATOM 2077 C C . SER A 1 263 ? -7.069 -23.435 20.871 1.00 61.00 263 SER A C 1
ATOM 2079 O O . SER A 1 263 ? -6.070 -22.780 20.566 1.00 61.00 263 SER A O 1
ATOM 2081 N N . PRO A 1 264 ? -6.986 -24.761 21.095 1.00 62.62 264 PRO A N 1
ATOM 2082 C CA . PRO A 1 264 ? -5.720 -25.477 21.052 1.00 62.62 264 PRO A CA 1
ATOM 2083 C C . PRO A 1 264 ? -5.050 -25.322 19.676 1.00 62.62 264 PRO A C 1
ATOM 2085 O O . PRO A 1 264 ? -5.730 -25.353 18.646 1.00 62.62 264 PRO A O 1
ATOM 2088 N N . PRO A 1 265 ? -3.714 -25.174 19.641 1.00 53.31 265 PRO A N 1
ATOM 2089 C CA . PRO A 1 265 ? -2.960 -24.762 18.465 1.00 53.31 265 PRO A CA 1
ATOM 2090 C C . PRO A 1 265 ? -3.138 -25.752 17.305 1.00 53.31 265 PRO A C 1
ATOM 2092 O O . PRO A 1 265 ? -2.478 -26.793 17.234 1.00 53.31 265 PRO A O 1
ATOM 2095 N N . GLY A 1 266 ? -3.997 -25.406 16.345 1.00 60.84 266 GLY A N 1
ATOM 2096 C CA . GLY A 1 266 ? -4.006 -26.040 15.032 1.00 60.84 266 GLY A CA 1
ATOM 2097 C C . GLY A 1 266 ? -2.655 -25.783 14.371 1.00 60.84 266 GLY A C 1
ATOM 2098 O O . GLY A 1 266 ? -2.274 -24.631 14.171 1.00 60.84 266 GLY A O 1
ATOM 2099 N N . ARG A 1 267 ? -1.890 -26.848 14.091 1.00 61.47 267 ARG A N 1
ATOM 2100 C CA . ARG A 1 267 ? -0.524 -26.748 13.545 1.00 61.47 267 ARG A CA 1
ATOM 2101 C C . ARG A 1 267 ? -0.488 -25.733 12.393 1.00 61.47 267 ARG A C 1
ATOM 2103 O O . ARG A 1 267 ? -1.248 -25.908 11.438 1.00 61.47 267 ARG A O 1
ATOM 2110 N N . PRO A 1 268 ? 0.407 -24.726 12.428 1.00 54.66 268 PRO A N 1
ATOM 2111 C CA . PRO A 1 268 ? 0.502 -23.763 11.345 1.00 54.66 268 PRO A CA 1
ATOM 2112 C C . PRO A 1 268 ? 0.772 -24.507 10.032 1.00 54.66 268 PRO A C 1
ATOM 2114 O O . PRO A 1 268 ? 1.522 -25.496 10.037 1.00 54.66 268 PRO A O 1
ATOM 2117 N N . PRO A 1 269 ? 0.198 -24.059 8.900 1.00 51.31 269 PRO A N 1
ATOM 2118 C CA . PRO A 1 269 ? 0.499 -24.634 7.602 1.00 51.31 269 PRO A CA 1
ATOM 2119 C C . PRO A 1 269 ? 2.000 -24.482 7.373 1.00 51.31 269 PRO A C 1
ATOM 2121 O O . PRO A 1 269 ? 2.498 -23.384 7.118 1.00 51.31 269 PRO A O 1
ATOM 2124 N N . ARG A 1 270 ? 2.741 -25.591 7.522 1.00 49.62 270 ARG A N 1
ATOM 2125 C CA . ARG A 1 270 ? 4.173 -25.639 7.238 1.00 49.62 270 ARG A CA 1
ATOM 2126 C C . ARG A 1 270 ? 4.335 -25.133 5.816 1.00 49.62 270 ARG A C 1
ATOM 2128 O O . ARG A 1 270 ? 3.931 -25.801 4.865 1.00 49.62 270 ARG A O 1
ATOM 2135 N N . CYS A 1 271 ? 4.915 -23.943 5.679 1.00 48.62 271 CYS A N 1
ATOM 2136 C CA . CYS A 1 271 ? 5.463 -23.496 4.416 1.00 48.62 271 CYS A CA 1
ATOM 2137 C C . CYS A 1 271 ? 6.443 -24.596 4.027 1.00 48.62 271 CYS A C 1
ATOM 2139 O O . CYS A 1 271 ? 7.437 -24.802 4.727 1.00 48.62 271 CYS A O 1
ATOM 2141 N N . ASN A 1 272 ? 6.061 -25.401 3.035 1.00 44.84 272 ASN A N 1
ATOM 2142 C CA . ASN A 1 272 ? 6.765 -26.611 2.664 1.00 44.84 272 ASN A CA 1
ATOM 2143 C C . ASN A 1 272 ? 8.092 -26.164 2.055 1.00 44.84 272 ASN A C 1
ATOM 2145 O O . ASN A 1 272 ? 8.218 -25.945 0.851 1.00 44.84 272 ASN A O 1
ATOM 2149 N N . ARG A 1 273 ? 9.061 -25.917 2.938 1.00 46.44 273 ARG A N 1
ATOM 2150 C CA . ARG A 1 273 ? 10.457 -25.682 2.635 1.00 46.44 273 ARG A CA 1
ATOM 2151 C C . ARG A 1 273 ? 10.922 -27.020 2.090 1.00 46.44 273 ARG A C 1
ATOM 2153 O O . ARG A 1 273 ? 11.421 -27.849 2.839 1.00 46.44 273 ARG A O 1
ATOM 2160 N N . ARG A 1 274 ? 10.656 -27.257 0.799 1.00 46.75 274 ARG A N 1
ATOM 2161 C CA . ARG A 1 274 ? 11.322 -28.287 0.009 1.00 46.75 274 ARG A CA 1
ATOM 2162 C C . ARG A 1 274 ? 12.803 -27.976 0.149 1.00 46.75 274 ARG A C 1
ATOM 2164 O O . ARG A 1 274 ? 13.351 -27.149 -0.570 1.00 46.75 274 ARG A O 1
ATOM 2171 N N . SER A 1 275 ? 13.422 -28.576 1.157 1.00 42.94 275 SER A N 1
ATOM 2172 C CA . SER A 1 275 ? 14.839 -28.841 1.165 1.00 42.94 275 SER A CA 1
ATOM 2173 C C . SER A 1 275 ? 15.075 -29.616 -0.117 1.00 42.94 275 SER A C 1
ATOM 2175 O O . SER A 1 275 ? 14.632 -30.759 -0.241 1.00 42.94 275 SER A O 1
ATOM 2177 N N . SER A 1 276 ? 15.676 -28.959 -1.102 1.00 48.09 276 SER A N 1
ATOM 2178 C CA . SER A 1 276 ? 16.348 -29.642 -2.191 1.00 48.09 276 SER A CA 1
ATOM 2179 C C . SER A 1 276 ? 17.367 -30.567 -1.538 1.00 48.09 276 SER A C 1
ATOM 2181 O O . SER A 1 276 ? 18.463 -30.147 -1.178 1.00 48.09 276 SER A O 1
ATOM 2183 N N . GLY A 1 277 ? 16.950 -31.807 -1.284 1.00 44.94 277 GLY A N 1
ATOM 2184 C CA . GLY A 1 277 ? 17.851 -32.898 -0.995 1.00 44.94 277 GLY A CA 1
ATOM 2185 C C . GLY A 1 277 ? 18.692 -33.067 -2.242 1.00 44.94 277 GLY A C 1
ATOM 2186 O O . GLY A 1 277 ? 18.238 -33.641 -3.228 1.00 44.94 277 GLY A O 1
ATOM 2187 N N . ILE A 1 278 ? 19.890 -32.493 -2.215 1.00 51.28 278 ILE A N 1
ATOM 2188 C CA . ILE A 1 278 ? 20.977 -32.903 -3.088 1.00 51.28 278 ILE A CA 1
ATOM 2189 C C . ILE A 1 278 ? 21.254 -34.348 -2.678 1.00 51.28 278 ILE A C 1
ATOM 2191 O O . ILE A 1 278 ? 21.931 -34.613 -1.686 1.00 51.28 278 ILE A O 1
ATOM 2195 N N . VAL A 1 279 ? 20.624 -35.282 -3.388 1.00 55.59 279 VAL A N 1
ATOM 2196 C CA . VAL A 1 279 ? 20.965 -36.699 -3.330 1.00 55.59 279 VAL A CA 1
ATOM 2197 C C . VAL A 1 279 ? 22.370 -36.796 -3.906 1.00 55.59 279 VAL A C 1
ATOM 2199 O O . VAL A 1 279 ? 22.574 -36.767 -5.117 1.00 55.59 279 VAL A O 1
ATOM 2202 N N . SER A 1 280 ? 23.352 -36.816 -3.008 1.00 53.81 280 SER A N 1
ATOM 2203 C CA . SER A 1 280 ? 24.733 -37.157 -3.317 1.00 53.81 280 SER A CA 1
ATOM 2204 C C . SER A 1 280 ? 24.751 -38.624 -3.734 1.00 53.81 280 SER A C 1
ATOM 2206 O O . SER A 1 280 ? 24.757 -39.522 -2.894 1.00 53.81 280 SER A O 1
ATOM 2208 N N . ASN A 1 281 ? 24.670 -38.866 -5.041 1.00 54.06 281 ASN A N 1
ATOM 2209 C CA . ASN A 1 281 ? 24.812 -40.189 -5.624 1.00 54.06 281 ASN A CA 1
ATOM 2210 C C . ASN A 1 281 ? 26.304 -40.557 -5.614 1.00 54.06 281 ASN A C 1
ATOM 2212 O O . ASN A 1 281 ? 27.039 -40.269 -6.557 1.00 54.06 281 ASN A O 1
ATOM 2216 N N . LYS A 1 282 ? 26.773 -41.119 -4.496 1.00 59.75 282 LYS A N 1
ATOM 2217 C CA . LYS A 1 282 ? 28.054 -41.823 -4.421 1.00 59.75 282 LYS A CA 1
ATOM 2218 C C . LYS A 1 282 ? 27.777 -43.323 -4.478 1.00 59.75 282 LYS A C 1
ATOM 2220 O O . LYS A 1 282 ? 27.305 -43.883 -3.497 1.00 59.75 282 LYS A O 1
ATOM 2225 N N . GLY A 1 283 ? 28.159 -43.950 -5.588 1.00 61.50 283 GLY A N 1
ATOM 2226 C CA . GLY A 1 283 ? 28.507 -45.371 -5.621 1.00 61.50 283 GLY A CA 1
ATOM 2227 C C . GLY A 1 283 ? 27.706 -46.223 -6.601 1.00 61.50 283 GLY A C 1
ATOM 2228 O O . GLY A 1 283 ? 26.604 -46.642 -6.277 1.00 61.50 283 GLY A O 1
ATOM 2229 N N . ALA A 1 284 ? 28.317 -46.528 -7.750 1.00 51.06 284 ALA A N 1
ATOM 2230 C CA . ALA A 1 284 ? 28.317 -47.857 -8.376 1.00 51.06 284 ALA A CA 1
ATOM 2231 C C . ALA A 1 284 ? 29.224 -47.829 -9.624 1.00 51.06 284 ALA A C 1
ATOM 2233 O O . ALA A 1 284 ? 28.763 -47.623 -10.742 1.00 51.06 284 ALA A O 1
ATOM 2234 N N . LEU A 1 285 ? 30.532 -47.989 -9.411 1.00 61.81 285 LEU A N 1
ATOM 2235 C CA . LEU A 1 285 ? 31.425 -48.616 -10.384 1.00 61.81 285 LEU A CA 1
ATOM 2236 C C . LEU A 1 285 ? 31.868 -49.928 -9.732 1.00 61.81 285 LEU A C 1
ATOM 2238 O O . LEU A 1 285 ? 32.666 -49.916 -8.795 1.00 61.81 285 LEU A O 1
ATOM 2242 N N . GLN A 1 286 ? 31.261 -51.016 -10.189 1.00 61.31 286 GLN A N 1
ATOM 2243 C CA . GLN A 1 286 ? 31.789 -52.375 -10.172 1.00 61.31 286 GLN A CA 1
ATOM 2244 C C . GLN A 1 286 ? 31.602 -52.923 -11.580 1.00 61.31 286 GLN A C 1
ATOM 2246 O O . GLN A 1 286 ? 30.543 -52.613 -12.174 1.00 61.31 286 GLN A O 1
#

Foldseek 3Di:
DDPVVVVVVVVVVVVVVVVVVVVVVVVVVVVVVVLVVVLVVVLVVVLVCLVVPAPDDPVLSVVVSVQLVVQLVVLCVVPVVDRSVNSSVVSVVVSDDSVVSRVVCVVVPPQPLVVLLVLLVVLQVVLQQFFQFADPVPGTDGNVNLVVCLVVPDPDSNPLVVLLVVLNVVCVCVVVPPPPVCDPVSLVSLVVSLVVVVVVVPVVQVVVCVVVVDCVCVPDRPRGPSNVSNSSSSVSNSVSVVSVVVVVVVVVVVVVVVPPPPPPDDDPPPPPPPPPPPPPPDDDDD

Sequence (286 aa):
MFDLDREVGLWRERQERTSSLAAAELDELEDHLRARVNLNARIRDWRQRQERETALSPRELDELEDHLRARVDLEMELNPVLAPEQAFAIARRNLGEPVALSKEFAKAGRPRWRRWLLAGWAMYGASWFLPVVDSPVYGTFQGYEVQLAMARGVPGAGAILLFSNLAMLLTVPVLWRARVCANRWFWRSVGAVGAAWIVSLTPGWVLGSILSGDMSELLPPLLTVGFWTWTGSYICVAAALRLRAKDGASAAVRAVDGFDDGSPPGRPPRCNRRSSGIVSNKGALQ

pLDDT: mean 79.16, std 13.39, range [42.94, 95.5]